Protein AF-A0A849HBE5-F1 (afdb_monomer_lite)

Structure (mmCIF, N/CA/C/O backbone):
data_AF-A0A849HBE5-F1
#
_entry.id   AF-A0A849HBE5-F1
#
loop_
_atom_site.group_PDB
_atom_site.id
_atom_site.type_symbol
_atom_site.label_atom_id
_atom_site.label_alt_id
_atom_site.label_comp_id
_atom_site.label_asym_id
_atom_site.label_entity_id
_atom_site.label_seq_id
_atom_site.pdbx_PDB_ins_code
_atom_site.Cartn_x
_atom_site.Cartn_y
_atom_site.Cartn_z
_atom_site.occupancy
_atom_site.B_iso_or_equiv
_atom_site.auth_seq_id
_atom_site.auth_comp_id
_atom_site.auth_asym_id
_atom_site.auth_atom_id
_atom_site.pdbx_PDB_model_num
ATOM 1 N N . MET A 1 1 ? 70.171 -15.406 -68.815 1.00 47.59 1 MET A N 1
ATOM 2 C CA . MET A 1 1 ? 69.569 -15.929 -67.571 1.00 47.59 1 MET A CA 1
ATOM 3 C C . MET A 1 1 ? 69.394 -14.748 -66.634 1.00 47.59 1 MET A C 1
ATOM 5 O O . MET A 1 1 ? 70.381 -14.260 -66.104 1.00 47.59 1 MET A O 1
ATOM 9 N N . VAL A 1 2 ? 68.181 -14.203 -66.564 1.00 51.22 2 VAL A N 1
ATOM 10 C CA . VAL A 1 2 ? 67.827 -13.039 -65.736 1.00 51.22 2 VAL A CA 1
ATOM 11 C C . VAL A 1 2 ? 67.092 -13.595 -64.519 1.00 51.22 2 VAL A C 1
ATOM 13 O O . VAL A 1 2 ? 66.104 -14.300 -64.692 1.00 51.22 2 VAL A O 1
ATOM 16 N N . GLY A 1 3 ? 67.642 -13.380 -63.323 1.00 50.56 3 GLY A N 1
ATOM 17 C CA . GLY A 1 3 ? 67.099 -13.907 -62.070 1.00 50.56 3 GLY A CA 1
ATOM 18 C C . GLY A 1 3 ? 65.859 -13.138 -61.619 1.00 50.56 3 GLY A C 1
ATOM 19 O O . GLY A 1 3 ? 65.861 -11.907 -61.630 1.00 50.56 3 GLY A O 1
ATOM 20 N N . GLU A 1 4 ? 64.812 -13.866 -61.228 1.00 56.34 4 GLU A N 1
ATOM 21 C CA . GLU A 1 4 ? 63.609 -13.296 -60.622 1.00 56.34 4 GLU A CA 1
ATOM 22 C C . GLU A 1 4 ? 63.922 -12.695 -59.238 1.00 56.34 4 GLU A C 1
ATOM 24 O O . GLU A 1 4 ? 64.533 -13.365 -58.398 1.00 56.34 4 GLU A O 1
ATOM 29 N N . PRO A 1 5 ? 63.503 -11.449 -58.960 1.00 66.75 5 PRO A N 1
ATOM 30 C CA . PRO A 1 5 ? 63.600 -10.864 -57.631 1.00 66.75 5 PRO A CA 1
ATOM 31 C C . PRO A 1 5 ? 62.594 -11.534 -56.684 1.00 66.75 5 PRO A C 1
ATOM 33 O O . PRO A 1 5 ? 61.383 -11.463 -56.8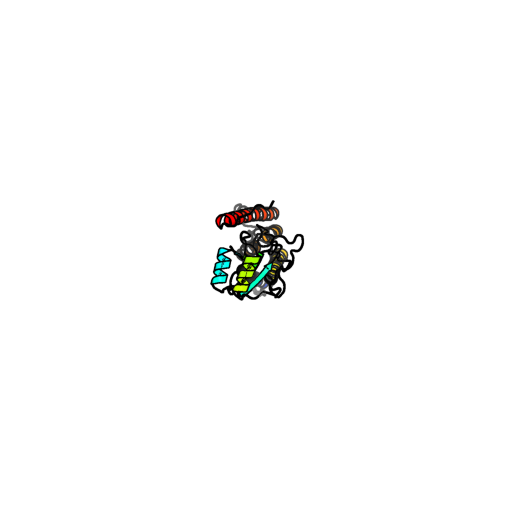81 1.00 66.75 5 PRO A O 1
ATOM 36 N N . GLY A 1 6 ? 63.115 -12.183 -55.640 1.00 65.56 6 GLY A N 1
ATOM 37 C CA . GLY A 1 6 ? 62.326 -12.870 -54.622 1.00 65.56 6 GLY A CA 1
ATOM 38 C C . GLY A 1 6 ? 61.356 -11.937 -53.895 1.00 65.56 6 GLY A C 1
ATOM 39 O O . GLY A 1 6 ? 61.749 -10.925 -53.314 1.00 65.56 6 GLY A O 1
ATOM 40 N N . THR A 1 7 ? 60.077 -12.306 -53.903 1.00 65.69 7 THR A N 1
ATOM 41 C CA . THR A 1 7 ? 59.018 -11.668 -53.115 1.00 65.69 7 THR A CA 1
ATOM 42 C C . THR A 1 7 ? 59.337 -11.753 -51.617 1.00 65.69 7 THR A C 1
ATOM 44 O O . THR A 1 7 ? 59.530 -12.860 -51.105 1.00 65.69 7 THR A O 1
ATOM 47 N N . PRO A 1 8 ? 59.369 -10.626 -50.883 1.00 68.50 8 PRO A N 1
ATOM 48 C CA . PRO A 1 8 ? 59.599 -10.641 -49.445 1.00 68.50 8 PRO A CA 1
ATOM 49 C C . PRO A 1 8 ? 58.436 -11.345 -48.737 1.00 68.50 8 PRO A C 1
ATOM 51 O O . PRO A 1 8 ? 57.287 -10.909 -48.813 1.00 68.50 8 PRO A O 1
ATOM 54 N N . GLN A 1 9 ? 58.735 -12.443 -48.038 1.00 63.78 9 GLN A N 1
ATOM 55 C CA . GLN A 1 9 ? 57.792 -13.072 -47.118 1.00 63.78 9 GLN A CA 1
ATOM 56 C C . GLN A 1 9 ? 57.507 -12.101 -45.969 1.00 63.78 9 GLN A C 1
ATOM 58 O O . GLN A 1 9 ? 58.359 -11.849 -45.119 1.00 63.78 9 GLN A O 1
ATOM 63 N N . LEU A 1 10 ? 56.299 -11.538 -45.952 1.00 66.62 10 LEU A N 1
ATOM 64 C CA . LEU A 1 10 ? 55.795 -10.772 -44.820 1.00 66.62 10 LEU A CA 1
ATOM 65 C C . LEU A 1 10 ? 55.509 -11.745 -43.676 1.00 66.62 10 LEU A C 1
ATOM 67 O O . LEU A 1 10 ? 54.460 -12.387 -43.620 1.00 66.62 10 LEU A O 1
ATOM 71 N N . THR A 1 11 ? 56.465 -11.864 -42.760 1.00 69.62 11 THR A N 1
ATOM 72 C CA . THR A 1 11 ? 56.287 -12.566 -41.492 1.00 69.62 11 THR A CA 1
ATOM 73 C C . THR A 1 11 ? 55.202 -11.838 -40.703 1.00 69.62 11 THR A C 1
ATOM 75 O O . THR A 1 11 ? 55.441 -10.797 -40.091 1.00 69.62 11 THR A O 1
ATOM 78 N N . HIS A 1 12 ? 53.975 -12.355 -40.750 1.00 65.56 12 HIS A N 1
ATOM 79 C CA . HIS A 1 12 ? 52.876 -11.893 -39.913 1.00 65.56 12 HIS A CA 1
ATOM 80 C C . HIS A 1 12 ? 53.186 -12.251 -38.456 1.00 65.56 12 HIS A C 1
ATOM 82 O O . HIS A 1 12 ? 52.758 -13.282 -37.942 1.00 65.56 12 HIS A O 1
ATOM 88 N N . THR A 1 13 ? 53.938 -11.390 -37.774 1.00 73.50 13 THR A N 1
ATOM 89 C CA . THR A 1 13 ? 54.051 -11.421 -36.319 1.00 73.50 13 THR A CA 1
ATOM 90 C C . THR A 1 13 ? 52.658 -11.144 -35.769 1.00 73.50 13 THR A C 1
ATOM 92 O O . THR A 1 13 ? 52.189 -10.005 -35.768 1.00 73.50 13 THR A O 1
ATOM 95 N N . ALA A 1 14 ? 51.958 -12.204 -35.367 1.00 68.56 14 ALA A N 1
ATOM 96 C CA . ALA A 1 14 ? 50.671 -12.117 -34.703 1.00 68.56 14 ALA A CA 1
ATOM 97 C C . ALA A 1 14 ? 50.867 -11.367 -33.380 1.00 68.56 14 ALA A C 1
ATOM 99 O O . ALA A 1 14 ? 51.214 -11.946 -32.353 1.00 68.56 14 ALA A O 1
ATOM 100 N N . VAL A 1 15 ? 50.691 -10.045 -33.417 1.00 72.88 15 VAL A N 1
ATOM 101 C CA . VAL A 1 15 ? 50.641 -9.211 -32.221 1.00 72.88 15 VAL A CA 1
ATOM 102 C C . VAL A 1 15 ? 49.422 -9.673 -31.436 1.00 72.88 15 VAL A C 1
ATOM 104 O O . VAL A 1 15 ? 48.287 -9.320 -31.762 1.00 72.88 15 VAL A O 1
ATOM 107 N N . SER A 1 16 ? 49.663 -10.504 -30.423 1.00 73.06 16 SER A N 1
ATOM 108 C CA . SER A 1 16 ? 48.670 -10.906 -29.434 1.00 73.06 16 SER A CA 1
ATOM 109 C C . SER A 1 16 ? 48.200 -9.645 -28.711 1.00 73.06 16 SER A C 1
ATOM 111 O O . SER A 1 16 ? 48.809 -9.178 -27.748 1.00 73.06 16 SER A O 1
ATOM 113 N N . ARG A 1 17 ? 47.154 -9.004 -29.245 1.00 73.81 17 ARG A N 1
ATOM 114 C CA . ARG A 1 17 ? 46.496 -7.881 -28.584 1.00 73.81 17 ARG A CA 1
ATOM 115 C C . ARG A 1 17 ? 45.862 -8.434 -27.322 1.00 73.81 17 ARG A C 1
ATOM 117 O O . ARG A 1 17 ? 44.881 -9.171 -27.395 1.00 73.81 17 ARG A O 1
ATOM 124 N N . ALA A 1 18 ? 46.416 -8.047 -26.176 1.00 74.62 18 ALA A N 1
ATOM 125 C CA . ALA A 1 18 ? 45.769 -8.246 -24.893 1.00 74.62 18 ALA A CA 1
ATOM 126 C C . ALA A 1 18 ? 44.292 -7.808 -24.999 1.00 74.62 18 ALA A C 1
ATOM 128 O O . ALA A 1 18 ? 44.016 -6.760 -25.601 1.00 74.62 18 ALA A O 1
ATOM 129 N N . PRO A 1 19 ? 43.341 -8.601 -24.470 1.00 66.81 19 PRO A N 1
ATOM 130 C CA . PRO A 1 19 ? 41.919 -8.307 -24.580 1.00 66.81 19 PRO A CA 1
ATOM 131 C C . PRO A 1 19 ? 41.658 -6.896 -24.060 1.00 66.81 19 PRO A C 1
ATOM 133 O O . PRO A 1 19 ? 42.021 -6.545 -22.934 1.00 66.81 19 PRO A O 1
ATOM 136 N N . ALA A 1 20 ? 41.081 -6.057 -24.919 1.00 71.25 20 ALA A N 1
ATOM 137 C CA . ALA A 1 20 ? 40.878 -4.655 -24.611 1.00 71.25 20 ALA A CA 1
ATOM 138 C C . ALA A 1 20 ? 40.008 -4.514 -23.342 1.00 71.25 20 ALA A C 1
ATOM 140 O O . ALA A 1 20 ? 39.039 -5.258 -23.171 1.00 71.25 20 ALA A O 1
ATOM 141 N N . PRO A 1 21 ? 40.247 -3.510 -22.477 1.00 74.31 21 PRO A N 1
ATOM 142 C CA . PRO A 1 21 ? 39.498 -3.286 -21.228 1.00 74.31 21 PRO A CA 1
ATOM 143 C C . PRO A 1 21 ? 37.973 -3.079 -21.396 1.00 74.31 21 PRO A C 1
ATOM 145 O O . PRO A 1 21 ? 37.244 -2.928 -20.412 1.00 74.31 21 PRO A O 1
ATOM 148 N N . ARG A 1 22 ? 37.463 -3.088 -22.633 1.00 74.88 22 ARG A N 1
ATOM 149 C CA . ARG A 1 22 ? 36.038 -3.013 -22.981 1.00 74.88 22 ARG A CA 1
ATOM 150 C C . ARG A 1 22 ? 35.246 -4.243 -22.518 1.00 74.88 22 ARG A C 1
ATOM 152 O O . ARG A 1 22 ? 34.088 -4.084 -22.126 1.00 74.88 22 ARG A O 1
ATOM 159 N N . ASP A 1 23 ? 35.869 -5.418 -22.439 1.00 75.25 23 ASP A N 1
ATOM 160 C CA . ASP A 1 23 ? 35.156 -6.668 -22.133 1.00 75.25 23 ASP A CA 1
ATOM 161 C C . ASP A 1 23 ? 34.679 -6.751 -20.677 1.00 75.25 23 ASP A C 1
ATOM 163 O O . ASP A 1 23 ? 33.577 -7.236 -20.397 1.00 75.25 23 ASP A O 1
ATOM 167 N N . ARG A 1 24 ? 35.445 -6.192 -19.728 1.00 77.94 24 ARG A N 1
ATOM 168 C CA . ARG A 1 24 ? 35.055 -6.183 -18.306 1.00 77.94 24 ARG A CA 1
ATOM 169 C C . ARG A 1 24 ? 33.803 -5.341 -18.059 1.00 77.94 24 ARG A C 1
ATOM 171 O O . ARG A 1 24 ? 32.889 -5.790 -17.370 1.00 77.94 24 ARG A O 1
ATOM 178 N N . ARG A 1 25 ? 33.714 -4.146 -18.657 1.00 80.12 25 ARG A N 1
ATOM 179 C CA . ARG A 1 25 ? 32.545 -3.256 -18.501 1.00 80.12 25 ARG A CA 1
ATOM 180 C C . ARG A 1 25 ? 31.285 -3.858 -19.124 1.00 80.12 25 ARG A C 1
ATOM 182 O O . ARG A 1 25 ? 30.202 -3.712 -18.559 1.00 80.12 25 ARG A O 1
ATOM 189 N N . ALA A 1 26 ? 31.418 -4.550 -20.256 1.00 80.25 26 ALA A N 1
ATOM 190 C CA . ALA A 1 26 ? 30.305 -5.243 -20.899 1.00 80.25 26 ALA A CA 1
ATOM 191 C C . ALA A 1 26 ? 29.780 -6.402 -20.035 1.00 80.25 26 ALA A C 1
ATOM 193 O O . ALA A 1 26 ? 28.568 -6.525 -19.847 1.00 80.25 26 ALA A O 1
ATOM 194 N N . ARG A 1 27 ? 30.680 -7.199 -19.440 1.00 78.50 27 ARG A N 1
ATOM 195 C CA . ARG A 1 27 ? 30.307 -8.313 -18.555 1.00 78.50 27 ARG A CA 1
ATOM 196 C C . ARG A 1 27 ? 29.597 -7.833 -17.285 1.00 78.50 27 ARG A C 1
ATOM 198 O O . ARG A 1 27 ? 28.519 -8.338 -16.983 1.00 78.50 27 ARG A O 1
ATOM 205 N N . VAL A 1 28 ? 30.139 -6.822 -16.595 1.00 80.44 28 VAL A N 1
ATOM 206 C CA . VAL A 1 28 ? 29.506 -6.240 -15.392 1.00 80.44 28 VAL A CA 1
ATOM 207 C C . VAL A 1 28 ? 28.108 -5.709 -15.713 1.00 80.44 28 VAL A C 1
ATOM 209 O O . VAL A 1 28 ? 27.171 -5.944 -14.959 1.00 80.44 28 VAL A O 1
ATOM 212 N N . ARG A 1 29 ? 27.920 -5.064 -16.871 1.00 82.12 29 ARG A N 1
ATOM 213 C CA . ARG A 1 29 ? 26.599 -4.577 -17.304 1.00 82.12 29 ARG A CA 1
ATOM 214 C C . ARG A 1 29 ? 25.614 -5.696 -17.638 1.00 82.12 29 ARG A C 1
ATOM 216 O O . ARG A 1 29 ? 24.424 -5.526 -17.383 1.00 82.12 29 ARG A O 1
ATOM 223 N N . ARG A 1 30 ? 26.086 -6.810 -18.209 1.00 84.06 30 ARG A N 1
ATOM 224 C CA . ARG A 1 30 ? 25.237 -7.952 -18.586 1.00 84.06 30 ARG A CA 1
ATOM 225 C C . ARG A 1 30 ? 24.659 -8.660 -17.357 1.00 84.06 30 ARG A C 1
ATOM 227 O O . ARG A 1 30 ? 23.506 -9.064 -17.407 1.00 84.06 30 ARG A O 1
ATOM 234 N N . VAL A 1 31 ? 25.426 -8.768 -16.271 1.00 88.88 31 VAL A N 1
ATOM 235 C CA . VAL A 1 31 ? 24.991 -9.450 -15.034 1.00 88.88 31 VAL A CA 1
ATOM 236 C C . VAL A 1 31 ? 24.372 -8.484 -14.019 1.00 88.88 31 VAL A C 1
ATOM 238 O O . VAL A 1 31 ? 23.389 -8.819 -13.365 1.00 88.88 31 VAL A O 1
ATOM 241 N N . GLY A 1 32 ? 24.894 -7.260 -13.915 1.00 91.94 32 GLY A N 1
ATOM 242 C CA . GLY A 1 32 ? 24.445 -6.293 -12.913 1.00 91.94 32 GLY A CA 1
ATOM 243 C C . GLY A 1 32 ? 23.008 -5.810 -13.116 1.00 91.94 32 GLY A C 1
ATOM 244 O O . GLY A 1 32 ? 22.315 -5.552 -12.140 1.00 91.94 32 GLY A O 1
ATOM 245 N N . ARG A 1 33 ? 22.529 -5.720 -14.367 1.00 92.12 33 ARG A N 1
ATOM 246 C CA . ARG A 1 33 ? 21.153 -5.273 -14.649 1.00 92.12 33 ARG A CA 1
ATOM 247 C C . ARG A 1 33 ? 20.093 -6.283 -14.191 1.00 92.12 33 ARG A C 1
ATOM 249 O O . ARG A 1 33 ? 19.217 -5.859 -13.442 1.00 92.12 33 ARG A O 1
ATOM 256 N N . PRO A 1 34 ? 20.154 -7.578 -14.571 1.00 94.88 34 PRO A N 1
ATOM 257 C CA . PRO A 1 34 ? 19.213 -8.566 -14.051 1.00 94.88 34 PRO A CA 1
ATOM 258 C C . PRO A 1 34 ? 19.242 -8.681 -12.530 1.00 94.88 34 PRO A C 1
ATOM 260 O O . PRO A 1 34 ? 18.183 -8.774 -11.921 1.00 94.88 34 PRO A O 1
ATOM 263 N N . LEU A 1 35 ? 20.431 -8.615 -11.918 1.00 95.06 35 LEU A N 1
ATOM 264 C CA . LEU A 1 35 ? 20.561 -8.653 -10.462 1.00 95.06 35 LEU A CA 1
ATOM 265 C C . LEU A 1 35 ? 19.857 -7.460 -9.807 1.00 95.06 35 LEU A C 1
ATOM 267 O O . LEU A 1 35 ? 19.033 -7.655 -8.922 1.00 95.06 35 LEU A O 1
ATOM 271 N N . LEU A 1 36 ? 20.125 -6.235 -10.273 1.00 94.94 36 LEU A N 1
ATOM 272 C CA . LEU A 1 36 ? 19.444 -5.042 -9.768 1.00 94.94 36 LEU A CA 1
ATOM 273 C C . LEU A 1 36 ? 17.926 -5.135 -9.968 1.00 94.94 36 LEU A C 1
ATOM 275 O O . LEU A 1 36 ? 17.172 -4.784 -9.071 1.00 94.94 36 LEU A O 1
ATOM 279 N N . ALA A 1 37 ? 17.469 -5.643 -11.114 1.00 96.00 37 ALA A N 1
ATOM 280 C CA . ALA A 1 37 ? 16.046 -5.834 -11.365 1.00 96.00 37 ALA A CA 1
ATOM 281 C C . ALA A 1 37 ? 15.408 -6.827 -10.388 1.00 96.00 37 ALA A C 1
ATOM 283 O O . ALA A 1 37 ? 14.338 -6.551 -9.855 1.00 96.00 37 ALA A O 1
ATOM 284 N N . ALA A 1 38 ? 16.069 -7.960 -10.142 1.00 96.75 38 ALA A N 1
ATOM 285 C CA . ALA A 1 38 ? 15.612 -8.963 -9.190 1.00 96.75 38 ALA A CA 1
ATOM 286 C C . ALA A 1 38 ? 15.555 -8.395 -7.766 1.00 96.75 38 ALA A C 1
ATOM 288 O O . ALA A 1 38 ? 14.581 -8.639 -7.065 1.00 96.75 38 ALA A O 1
ATOM 289 N N . LEU A 1 39 ? 16.543 -7.585 -7.369 1.00 96.12 39 LEU A N 1
ATOM 290 C CA . LEU A 1 39 ? 16.545 -6.895 -6.077 1.00 96.12 39 LEU A CA 1
ATOM 291 C C . LEU A 1 39 ? 15.397 -5.886 -5.958 1.00 96.12 39 LEU A C 1
ATOM 293 O O . LEU A 1 39 ? 14.723 -5.864 -4.936 1.00 96.12 39 LEU A O 1
ATOM 297 N N . LEU A 1 40 ? 15.140 -5.085 -6.997 1.00 95.81 40 LEU A N 1
ATOM 298 C CA . LEU A 1 40 ? 14.037 -4.119 -6.992 1.00 95.81 40 LEU A CA 1
ATOM 299 C C . LEU A 1 40 ? 12.669 -4.808 -6.942 1.00 95.81 40 LEU A C 1
ATOM 301 O O . LEU A 1 40 ? 11.814 -4.410 -6.159 1.00 95.81 40 LEU A O 1
ATOM 305 N N . ILE A 1 41 ? 12.464 -5.854 -7.746 1.00 97.19 41 ILE A N 1
ATOM 306 C CA . ILE A 1 41 ? 11.203 -6.609 -7.772 1.00 97.19 41 ILE A CA 1
ATOM 307 C C . ILE A 1 41 ? 11.015 -7.389 -6.467 1.00 97.19 41 ILE A C 1
ATOM 309 O O . ILE A 1 41 ? 9.933 -7.357 -5.892 1.00 97.19 41 ILE A O 1
ATOM 313 N N . GLY A 1 42 ? 12.058 -8.063 -5.978 1.00 96.50 42 GLY A N 1
ATOM 314 C CA . GLY A 1 42 ? 12.021 -8.799 -4.715 1.00 96.50 42 GLY A CA 1
ATOM 315 C C . GLY A 1 42 ? 11.786 -7.878 -3.519 1.00 96.50 42 GLY A C 1
ATOM 316 O O . GLY A 1 42 ? 10.947 -8.181 -2.678 1.00 96.50 42 GLY A O 1
ATOM 317 N N . GLY A 1 43 ? 12.455 -6.722 -3.482 1.00 95.19 43 GLY A N 1
ATOM 318 C CA . GLY A 1 43 ? 12.234 -5.690 -2.469 1.00 95.19 43 GLY A CA 1
ATOM 319 C C . GLY A 1 43 ? 10.817 -5.120 -2.518 1.00 95.19 43 GLY A C 1
ATOM 320 O O . GLY A 1 43 ? 10.190 -4.971 -1.476 1.00 95.19 43 GLY A O 1
ATOM 321 N N . TRP A 1 44 ? 10.279 -4.881 -3.718 1.00 96.06 44 TRP A N 1
ATOM 322 C CA . TRP A 1 44 ? 8.890 -4.456 -3.899 1.00 96.06 44 TRP A CA 1
ATOM 323 C C . TRP A 1 44 ? 7.887 -5.508 -3.413 1.00 96.06 44 TRP A C 1
ATOM 325 O O . TRP A 1 44 ? 6.963 -5.165 -2.684 1.00 96.06 44 TRP A O 1
ATOM 335 N N . LEU A 1 45 ? 8.077 -6.786 -3.759 1.00 96.12 45 LEU A N 1
ATOM 336 C CA . LEU A 1 45 ? 7.208 -7.880 -3.305 1.00 96.12 45 LEU A CA 1
ATOM 337 C C . LEU A 1 45 ? 7.263 -8.062 -1.787 1.00 96.12 45 LEU A C 1
ATOM 339 O O . LEU A 1 45 ? 6.222 -8.237 -1.157 1.00 96.12 45 LEU A O 1
ATOM 343 N N . ALA A 1 46 ? 8.461 -8.009 -1.201 1.00 92.69 46 ALA A N 1
ATOM 344 C CA . ALA A 1 46 ? 8.642 -8.098 0.243 1.00 92.69 46 ALA A CA 1
ATOM 345 C C . ALA A 1 46 ? 7.941 -6.934 0.951 1.00 92.69 46 ALA A C 1
ATOM 347 O O . ALA A 1 46 ? 7.172 -7.161 1.879 1.00 92.69 46 ALA A O 1
ATOM 348 N N . TRP A 1 47 ? 8.142 -5.707 0.461 1.00 93.31 47 TRP A N 1
ATOM 349 C CA . TRP A 1 47 ? 7.452 -4.522 0.957 1.00 93.31 47 TRP A CA 1
ATOM 350 C C . TRP A 1 47 ? 5.931 -4.664 0.857 1.00 93.31 47 TRP A C 1
ATOM 352 O O . TRP A 1 47 ? 5.250 -4.549 1.867 1.00 93.31 47 TRP A O 1
ATOM 362 N N . ALA A 1 48 ? 5.403 -4.997 -0.324 1.00 91.12 48 ALA A N 1
ATOM 363 C CA . ALA A 1 48 ? 3.969 -5.151 -0.547 1.00 91.12 48 ALA A CA 1
ATOM 364 C C . ALA A 1 48 ? 3.357 -6.236 0.351 1.00 91.12 48 ALA A C 1
ATOM 366 O O . ALA A 1 48 ? 2.262 -6.055 0.875 1.00 91.12 48 ALA A O 1
ATOM 367 N N . THR A 1 49 ? 4.077 -7.341 0.568 1.00 90.44 49 THR A N 1
ATOM 368 C CA . THR A 1 49 ? 3.651 -8.416 1.474 1.00 90.44 49 THR A CA 1
ATOM 369 C C . THR A 1 49 ? 3.608 -7.928 2.915 1.00 90.44 49 THR A C 1
ATOM 371 O O . THR A 1 49 ? 2.593 -8.109 3.579 1.00 90.44 49 THR A O 1
ATOM 374 N N . VAL A 1 50 ? 4.673 -7.275 3.393 1.00 88.62 50 VAL A N 1
ATOM 375 C CA . VAL A 1 50 ? 4.716 -6.706 4.747 1.00 88.62 50 VAL A CA 1
ATOM 376 C C . VAL A 1 50 ? 3.578 -5.712 4.925 1.00 88.62 50 VAL A C 1
ATOM 378 O O . VAL A 1 50 ? 2.793 -5.882 5.847 1.00 88.62 50 VAL A O 1
ATOM 381 N N . THR A 1 51 ? 3.421 -4.752 4.011 1.00 86.69 51 THR A N 1
ATOM 382 C CA . THR A 1 51 ? 2.325 -3.779 4.043 1.00 86.69 51 THR A CA 1
ATOM 383 C C . THR A 1 51 ? 0.968 -4.468 4.067 1.00 86.69 51 THR A C 1
ATOM 385 O O . THR A 1 51 ? 0.139 -4.123 4.895 1.00 86.69 51 THR A O 1
ATOM 388 N N . TYR A 1 52 ? 0.726 -5.470 3.221 1.00 87.88 52 TYR A N 1
ATOM 389 C CA . TYR A 1 52 ? -0.553 -6.182 3.200 1.00 87.88 52 TYR A CA 1
ATOM 390 C C . TYR A 1 52 ? -0.852 -6.913 4.517 1.00 87.88 52 TYR A C 1
ATOM 392 O O . TYR A 1 52 ? -1.995 -6.934 4.975 1.00 87.88 52 TYR A O 1
ATOM 400 N N . VAL A 1 53 ? 0.167 -7.521 5.120 1.00 88.12 53 VAL A N 1
ATOM 401 C CA . VAL A 1 53 ? 0.043 -8.288 6.364 1.00 88.12 53 VAL A CA 1
ATOM 402 C C . VAL A 1 53 ? -0.141 -7.364 7.571 1.00 88.12 53 VAL A C 1
ATOM 404 O O . VAL A 1 53 ? -0.938 -7.682 8.455 1.00 88.12 53 VAL A O 1
ATOM 407 N N . THR A 1 54 ? 0.548 -6.219 7.602 1.00 85.44 54 THR A N 1
ATOM 408 C CA . THR A 1 54 ? 0.543 -5.284 8.740 1.00 85.44 54 THR A CA 1
ATOM 409 C C . THR A 1 54 ? -0.506 -4.181 8.644 1.00 85.44 54 THR A C 1
ATOM 411 O O . THR A 1 54 ? -0.747 -3.498 9.638 1.00 85.44 54 THR A O 1
ATOM 414 N N . GLN A 1 55 ? -1.139 -3.992 7.484 1.00 84.44 55 GLN A N 1
ATOM 415 C CA . GLN A 1 55 ? -2.181 -2.985 7.306 1.00 84.44 55 GLN A CA 1
ATOM 416 C C . GLN A 1 55 ? -3.353 -3.247 8.254 1.00 84.44 55 GLN A C 1
ATOM 418 O O . GLN A 1 55 ? -3.889 -4.358 8.314 1.00 84.44 55 GLN A O 1
ATOM 423 N N . ALA A 1 56 ? -3.774 -2.194 8.951 1.00 86.50 56 ALA A N 1
ATOM 424 C CA . ALA A 1 56 ? -4.965 -2.239 9.775 1.00 86.50 56 ALA A CA 1
ATOM 425 C C . ALA A 1 56 ? -6.220 -2.452 8.908 1.00 86.50 56 ALA A C 1
ATOM 427 O O . ALA A 1 56 ? -6.315 -1.923 7.797 1.00 86.50 56 ALA A O 1
ATOM 428 N N . ARG A 1 57 ? -7.165 -3.264 9.385 1.00 87.31 57 ARG A N 1
ATOM 429 C CA . ARG A 1 57 ? -8.389 -3.611 8.650 1.00 87.31 57 ARG A CA 1
ATOM 430 C C . ARG A 1 57 ? -9.603 -2.968 9.296 1.00 87.31 57 ARG A C 1
ATOM 432 O O . ARG A 1 57 ? -9.841 -3.159 10.481 1.00 87.31 57 ARG A O 1
ATOM 439 N N . GLU A 1 58 ? -10.396 -2.264 8.508 1.00 87.12 58 GLU A N 1
ATOM 440 C CA . GLU A 1 58 ? -11.734 -1.862 8.929 1.00 87.12 58 GLU A CA 1
ATOM 441 C C . GLU A 1 58 ? -12.651 -3.089 8.924 1.00 87.12 58 GLU A C 1
ATOM 443 O O . GLU A 1 58 ? -12.614 -3.912 8.003 1.00 87.12 58 GLU A O 1
ATOM 448 N N . VAL A 1 59 ? -13.436 -3.245 9.984 1.00 91.31 59 VAL A N 1
ATOM 449 C CA . VAL A 1 59 ? -14.337 -4.379 10.186 1.00 91.31 59 VAL A CA 1
ATOM 450 C C . VAL A 1 59 ? -15.688 -3.902 10.703 1.00 91.31 59 VAL A C 1
ATOM 452 O O . VAL A 1 59 ? -15.792 -2.899 11.403 1.00 91.31 59 VAL A O 1
ATOM 455 N N . SER A 1 60 ? -16.739 -4.648 10.370 1.00 91.00 60 SER A N 1
ATOM 456 C CA . SER A 1 60 ? -18.091 -4.374 10.869 1.00 91.00 60 SER A CA 1
ATOM 457 C C . SER A 1 60 ? -18.248 -4.767 12.342 1.00 91.00 60 SER A C 1
ATOM 459 O O . SER A 1 60 ? -17.514 -5.625 12.840 1.00 91.00 60 SER A O 1
ATOM 461 N N . VAL A 1 61 ? -19.278 -4.237 13.016 1.00 93.19 61 VAL A N 1
ATOM 462 C CA . VAL A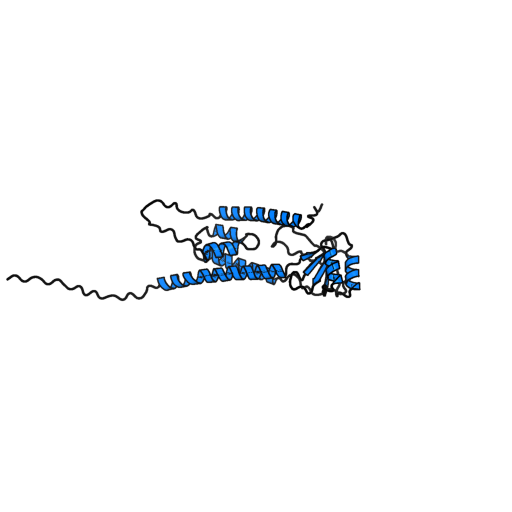 1 61 ? -19.676 -4.695 14.364 1.00 93.19 61 VAL A CA 1
ATOM 463 C C . VAL A 1 61 ? -19.909 -6.206 14.393 1.00 93.19 61 VAL A C 1
ATOM 465 O O . VAL A 1 61 ? -19.467 -6.867 15.323 1.00 93.19 61 VAL A O 1
ATOM 468 N N . LYS A 1 62 ? -20.517 -6.785 13.349 1.00 94.19 62 LYS A N 1
ATOM 469 C CA . LYS A 1 62 ? -20.734 -8.238 13.268 1.00 94.19 62 LYS A CA 1
ATOM 470 C C . LYS A 1 62 ? -19.420 -9.024 13.322 1.00 94.19 62 LYS A C 1
ATOM 472 O O . LYS A 1 62 ? -19.345 -10.039 14.013 1.00 94.19 62 LYS A O 1
ATOM 477 N N . GLN A 1 63 ? -18.400 -8.577 12.587 1.00 94.75 63 GLN A N 1
ATOM 478 C CA . GLN A 1 63 ? -17.087 -9.222 12.610 1.00 94.75 63 GLN A CA 1
ATOM 479 C C . GLN A 1 63 ? -16.402 -9.027 13.965 1.00 94.75 63 GLN A C 1
ATOM 481 O O . GLN A 1 63 ? -15.852 -9.986 14.488 1.00 94.75 63 GLN A O 1
ATOM 486 N N . PHE A 1 64 ? -16.493 -7.833 14.559 1.00 96.50 64 PHE A N 1
ATOM 487 C CA . PHE A 1 64 ? -15.997 -7.571 15.912 1.00 96.50 64 PHE A CA 1
ATOM 488 C C . PHE A 1 64 ? -16.618 -8.517 16.947 1.00 96.50 64 PHE A C 1
ATOM 490 O O . PHE A 1 64 ? -15.890 -9.144 17.708 1.00 96.50 64 PHE A O 1
ATOM 497 N N . THR A 1 65 ? -17.943 -8.685 16.934 1.00 96.75 65 THR A N 1
ATOM 498 C CA . THR A 1 65 ? -18.638 -9.641 17.807 1.00 96.75 65 THR A CA 1
ATOM 499 C C . THR A 1 65 ? -18.174 -11.071 17.543 1.00 96.75 65 THR A C 1
ATOM 501 O O . THR A 1 65 ? -17.912 -11.800 18.489 1.00 96.75 65 THR A O 1
ATOM 504 N N . THR A 1 66 ? -17.998 -11.453 16.273 1.00 96.75 66 THR A N 1
ATOM 505 C CA . THR A 1 66 ? -17.498 -12.790 15.902 1.00 96.75 66 THR A CA 1
ATOM 506 C C . THR A 1 66 ? -16.091 -13.039 16.454 1.00 96.75 66 THR A C 1
ATOM 508 O O . THR A 1 66 ? -15.838 -14.100 17.014 1.00 96.75 66 THR A O 1
ATOM 511 N N . ASP A 1 67 ? -15.182 -12.068 16.330 1.00 97.00 67 ASP A N 1
ATOM 512 C CA . ASP A 1 67 ? -13.815 -12.177 16.853 1.00 97.00 67 ASP A CA 1
ATOM 513 C C . ASP A 1 67 ? -13.800 -12.222 18.390 1.00 97.00 67 ASP A C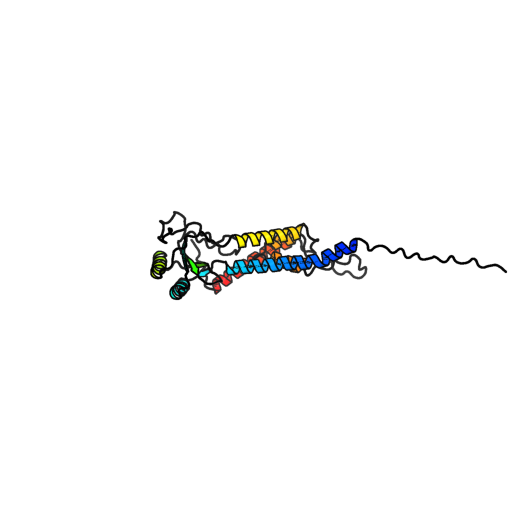 1
ATOM 515 O O . ASP A 1 67 ? -13.014 -12.959 18.985 1.00 97.00 67 ASP A O 1
ATOM 519 N N . LEU A 1 68 ? -14.673 -11.439 19.036 1.00 97.69 68 LEU A N 1
ATOM 520 C CA . LEU A 1 68 ? -14.818 -11.402 20.490 1.00 97.69 68 LEU A CA 1
ATOM 521 C C . LEU A 1 68 ? -15.340 -12.741 21.029 1.00 97.69 68 LEU A C 1
ATOM 523 O O . LEU A 1 68 ? -14.771 -13.285 21.969 1.00 97.69 68 LEU A O 1
ATOM 527 N N . GLU A 1 69 ? -16.383 -13.297 20.408 1.00 97.50 69 GLU A N 1
ATOM 528 C CA . GLU A 1 69 ? -16.954 -14.604 20.758 1.00 97.50 69 GLU A CA 1
ATOM 529 C C . GLU A 1 69 ? -15.978 -15.759 20.499 1.00 97.50 69 GLU A C 1
ATOM 531 O O . GLU A 1 69 ? -15.972 -16.740 21.243 1.00 97.50 69 GLU A O 1
ATOM 536 N N . ALA A 1 70 ? -15.135 -15.644 19.468 1.00 97.62 70 ALA A N 1
ATOM 537 C CA . ALA A 1 70 ? -14.077 -16.610 19.179 1.00 97.62 70 ALA A CA 1
ATOM 538 C C . ALA A 1 70 ? -12.902 -16.542 20.173 1.00 97.62 70 ALA A C 1
ATOM 540 O O . ALA A 1 70 ? -12.098 -17.472 20.222 1.00 97.62 70 ALA A O 1
ATOM 541 N N . GLY A 1 71 ? -12.800 -15.469 20.968 1.00 97.19 71 GLY A N 1
ATOM 542 C CA . GLY A 1 71 ? -11.649 -15.219 21.837 1.00 97.19 71 GLY A CA 1
ATOM 543 C C . GLY A 1 71 ? -10.384 -14.822 21.069 1.00 97.19 71 GLY A C 1
ATOM 544 O O . GLY A 1 71 ? -9.285 -14.959 21.596 1.00 97.19 71 GLY A O 1
ATOM 545 N N . ASP A 1 72 ? -10.525 -14.330 19.834 1.00 97.31 72 ASP A N 1
ATOM 546 C CA . ASP A 1 72 ? -9.397 -13.959 18.969 1.00 97.31 72 ASP A CA 1
ATOM 547 C C . ASP A 1 72 ? -8.791 -12.598 19.344 1.00 97.31 72 ASP A C 1
ATOM 549 O O . ASP A 1 72 ? -7.693 -12.264 18.891 1.00 97.31 72 ASP A O 1
ATOM 553 N N . ILE A 1 73 ? -9.514 -11.784 20.123 1.00 97.56 73 ILE A N 1
ATOM 554 C CA . ILE A 1 73 ? -9.101 -10.433 20.511 1.00 97.56 73 ILE A CA 1
ATOM 555 C C . ILE A 1 73 ? -8.162 -10.500 21.716 1.00 97.56 73 ILE A C 1
ATOM 557 O O . ILE A 1 73 ? -8.572 -10.843 22.820 1.00 97.56 73 ILE A O 1
ATOM 561 N N . VAL A 1 74 ? -6.910 -10.088 21.516 1.00 96.88 74 VAL A N 1
ATOM 562 C CA . VAL A 1 74 ? -5.867 -10.144 22.554 1.00 96.88 74 VAL A CA 1
ATOM 563 C C . VAL A 1 74 ? -5.619 -8.824 23.263 1.00 96.88 74 VAL A C 1
ATOM 565 O O . VAL A 1 74 ? -5.071 -8.814 24.361 1.00 96.88 74 VAL A O 1
ATOM 568 N N . ALA A 1 75 ? -5.986 -7.703 22.643 1.00 95.44 75 ALA A N 1
ATOM 569 C CA . ALA A 1 75 ? -5.909 -6.392 23.272 1.00 95.44 75 ALA A CA 1
ATOM 570 C C . ALA A 1 75 ? -6.815 -5.389 22.554 1.00 95.44 75 ALA A C 1
ATOM 572 O O . ALA A 1 75 ? -7.138 -5.571 21.377 1.00 95.44 75 ALA A O 1
ATOM 573 N N . PHE A 1 76 ? -7.171 -4.290 23.217 1.00 95.19 76 PHE A N 1
ATOM 574 C CA . PHE A 1 76 ? -7.976 -3.229 22.605 1.00 95.19 76 PHE A CA 1
ATOM 575 C C . PHE A 1 76 ? -7.565 -1.821 23.039 1.00 95.19 76 PHE A C 1
ATOM 577 O O . PHE A 1 76 ? -6.906 -1.631 24.055 1.00 95.19 76 PHE A O 1
ATOM 584 N N . ARG A 1 77 ? -7.971 -0.809 22.274 1.00 92.00 77 ARG A N 1
ATOM 585 C CA . ARG A 1 7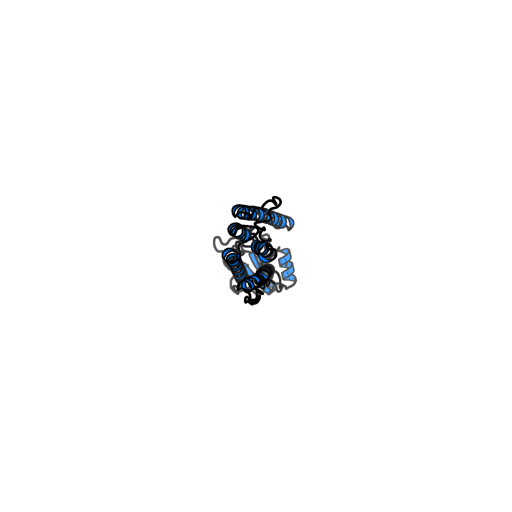7 ? -7.813 0.610 22.599 1.00 92.00 77 ARG A CA 1
ATOM 586 C C . ARG A 1 77 ? -8.950 1.407 21.968 1.00 92.00 77 ARG A C 1
ATOM 588 O O . ARG A 1 77 ? -9.290 1.166 20.811 1.00 92.00 77 ARG A O 1
ATOM 595 N N . ALA A 1 78 ? -9.495 2.390 22.684 1.00 91.00 78 ALA A N 1
ATOM 596 C CA . ALA A 1 78 ? -10.337 3.384 22.026 1.00 91.00 78 ALA A CA 1
ATOM 597 C C . ALA A 1 78 ? -9.456 4.460 21.388 1.00 91.00 78 ALA A C 1
ATOM 599 O O . ALA A 1 78 ? -8.525 4.980 22.011 1.00 91.00 78 ALA A O 1
ATOM 600 N N . VAL A 1 79 ? -9.757 4.793 20.144 1.00 87.00 79 VAL A N 1
ATOM 601 C CA . VAL A 1 79 ? -9.014 5.760 19.338 1.00 87.00 79 VAL A CA 1
ATOM 602 C C . VAL A 1 79 ? -9.981 6.807 18.813 1.00 87.00 79 VAL A C 1
ATOM 604 O O . VAL A 1 79 ? -11.119 6.486 18.469 1.00 87.00 79 VAL A O 1
ATOM 607 N N . SER A 1 80 ? -9.547 8.060 18.769 1.00 82.25 80 SER A N 1
ATOM 608 C CA . SER A 1 80 ? -10.273 9.141 18.105 1.00 82.25 80 SER A CA 1
ATOM 609 C C . SER A 1 80 ? -9.542 9.566 16.823 1.00 82.25 80 SER A C 1
ATOM 611 O O . SER A 1 80 ? -8.482 9.037 16.493 1.00 82.25 80 SER A O 1
ATOM 613 N N . ASN A 1 81 ? -10.146 10.481 16.070 1.00 66.69 81 ASN A N 1
ATOM 614 C CA . ASN A 1 81 ? -9.639 11.070 14.830 1.00 66.69 81 ASN A CA 1
ATOM 615 C C . ASN A 1 81 ? -9.415 10.071 13.683 1.00 66.69 81 ASN A C 1
ATOM 617 O O . ASN A 1 81 ? -8.516 10.237 12.865 1.00 66.69 81 ASN A O 1
ATOM 621 N N . VAL A 1 82 ? -10.297 9.072 13.549 1.00 60.81 82 VAL A N 1
ATOM 622 C CA . VAL A 1 82 ? -10.317 8.184 12.374 1.00 60.81 82 VAL A CA 1
ATOM 623 C C . VAL A 1 82 ? -10.764 8.975 11.132 1.00 60.81 82 VAL A C 1
ATOM 625 O O . VAL A 1 82 ? -11.938 9.025 10.732 1.00 60.81 82 VAL A O 1
ATOM 628 N N . ARG A 1 83 ? -9.810 9.675 10.516 1.00 58.59 83 ARG A N 1
ATOM 629 C CA . ARG A 1 83 ? -9.975 10.315 9.213 1.00 58.59 83 ARG A CA 1
ATOM 630 C C . ARG A 1 83 ? -9.759 9.267 8.132 1.00 58.59 83 ARG A C 1
ATOM 632 O O . ARG A 1 83 ? -8.637 8.919 7.790 1.00 58.59 83 ARG A O 1
ATOM 639 N N . GLY A 1 84 ? -10.870 8.790 7.576 1.00 49.94 84 GLY A N 1
ATOM 640 C CA . GLY A 1 84 ? -10.872 7.998 6.353 1.00 49.94 84 GLY A CA 1
ATOM 641 C C . GLY A 1 84 ? -10.458 8.869 5.171 1.00 49.94 84 GLY A C 1
ATOM 642 O O . GLY A 1 84 ? -11.298 9.499 4.526 1.00 49.94 84 GLY A O 1
ATOM 643 N N . GLY A 1 85 ? -9.160 8.922 4.886 1.00 47.12 85 GLY A N 1
ATOM 644 C CA . GLY A 1 85 ? -8.644 9.364 3.597 1.00 47.12 85 GLY A CA 1
ATOM 645 C C . GLY A 1 85 ? -8.991 8.325 2.534 1.00 47.12 85 GLY A C 1
ATOM 646 O O . GLY A 1 85 ? -8.153 7.518 2.139 1.00 47.12 85 GLY A O 1
ATOM 647 N N . TYR A 1 86 ? -10.243 8.295 2.074 1.00 41.50 86 TYR A N 1
ATOM 648 C CA . TYR A 1 86 ? -10.628 7.412 0.978 1.00 41.50 86 TYR A CA 1
ATOM 649 C C . TYR A 1 86 ? -9.836 7.789 -0.280 1.00 41.50 86 TYR A C 1
ATOM 651 O O . TYR A 1 86 ? -10.037 8.853 -0.865 1.00 41.50 86 TYR A O 1
ATOM 659 N N . GLY A 1 87 ? -8.953 6.891 -0.728 1.00 39.94 87 GLY A N 1
ATOM 660 C CA . GLY A 1 87 ? -8.472 6.894 -2.112 1.00 39.94 87 GLY A CA 1
ATOM 661 C C . GLY A 1 87 ? -6.966 6.852 -2.344 1.00 39.94 87 GLY A C 1
ATOM 662 O O . GLY A 1 87 ? -6.564 6.822 -3.509 1.00 39.94 87 GLY A O 1
ATOM 663 N N . ARG A 1 88 ? -6.107 6.809 -1.318 1.00 44.28 88 ARG A N 1
ATOM 664 C CA . ARG A 1 88 ? -4.654 6.689 -1.533 1.00 44.28 88 ARG A CA 1
ATOM 665 C C . ARG A 1 88 ? -4.009 5.782 -0.493 1.00 44.28 88 ARG A C 1
ATOM 667 O O . ARG A 1 88 ? -3.765 6.183 0.625 1.00 44.28 88 ARG A O 1
ATOM 674 N N . TRP A 1 89 ? -3.619 4.581 -0.909 1.00 41.53 89 TRP A N 1
ATOM 675 C CA . TRP A 1 89 ? -2.872 3.590 -0.110 1.00 41.53 89 TRP A CA 1
ATOM 676 C C . TRP A 1 89 ? -1.506 4.063 0.445 1.00 41.53 89 TRP A C 1
ATOM 678 O O . TRP A 1 89 ? -0.763 3.256 0.996 1.00 41.53 89 TRP A O 1
ATOM 688 N N . ALA A 1 90 ? -1.133 5.326 0.234 1.00 40.59 90 ALA A N 1
ATOM 689 C CA . ALA A 1 90 ? 0.152 5.898 0.617 1.00 40.59 90 ALA A CA 1
ATOM 690 C C . ALA A 1 90 ? 0.047 7.302 1.241 1.00 40.59 90 ALA A C 1
ATOM 692 O O . ALA A 1 90 ? 1.085 7.852 1.593 1.00 40.59 90 ALA A O 1
ATOM 693 N N . GLU A 1 91 ? -1.152 7.884 1.364 1.00 44.19 91 GLU A N 1
ATOM 694 C CA . GLU A 1 91 ? -1.342 9.151 2.081 1.00 44.19 91 GLU A CA 1
ATOM 695 C C . GLU A 1 91 ? -2.287 8.911 3.258 1.00 44.19 91 GLU A C 1
ATOM 697 O O . GLU A 1 91 ? -3.409 8.444 3.080 1.00 44.19 91 GLU A O 1
ATOM 702 N N . ASP A 1 92 ? -1.716 9.200 4.425 1.00 46.91 92 ASP A N 1
ATOM 703 C CA . ASP A 1 92 ? -2.156 9.043 5.804 1.00 46.91 92 ASP A CA 1
ATOM 704 C C . ASP A 1 92 ? -2.387 7.594 6.279 1.00 46.91 92 ASP A C 1
ATOM 706 O O . ASP A 1 92 ? -3.396 6.968 5.934 1.00 46.91 92 ASP A O 1
ATOM 710 N N . PRO A 1 93 ? -1.482 7.018 7.115 1.00 52.41 93 PRO A N 1
ATOM 711 C CA . PRO A 1 93 ? -1.957 6.002 8.049 1.00 52.41 93 PRO A CA 1
ATOM 712 C C . PRO A 1 93 ? -3.171 6.606 8.752 1.00 52.41 93 PRO A C 1
ATOM 714 O O . PRO A 1 93 ? -3.166 7.802 9.028 1.00 52.41 93 PRO A O 1
ATOM 717 N N . ILE A 1 94 ? -4.223 5.818 8.985 1.00 55.66 94 ILE A N 1
ATOM 718 C CA . ILE A 1 94 ? -5.323 6.295 9.824 1.00 55.66 94 ILE A CA 1
ATOM 719 C C . ILE A 1 94 ? -4.672 6.845 11.095 1.00 55.66 94 ILE A C 1
ATOM 721 O O . ILE A 1 94 ? -3.997 6.103 11.812 1.00 55.66 94 ILE A O 1
ATOM 725 N N . ASP A 1 95 ? -4.775 8.158 11.269 1.00 57.19 95 ASP A N 1
ATOM 726 C CA . ASP A 1 95 ? -3.981 8.864 12.256 1.00 57.19 95 ASP A CA 1
ATOM 727 C C . ASP A 1 95 ? -4.697 8.730 13.594 1.00 57.19 95 ASP A C 1
ATOM 729 O O . ASP A 1 95 ? -5.606 9.492 13.927 1.00 57.19 95 ASP A O 1
ATOM 733 N N . TYR A 1 96 ? -4.372 7.663 14.326 1.00 67.12 96 TYR A N 1
ATOM 734 C CA . TYR A 1 96 ? -4.907 7.414 15.665 1.00 67.12 96 TYR A CA 1
ATOM 735 C C . TYR A 1 96 ? -4.152 8.277 16.674 1.00 67.12 96 TYR A C 1
ATOM 737 O O . TYR A 1 96 ? -3.436 7.775 17.541 1.00 67.12 96 TYR A O 1
ATOM 745 N N . ASP A 1 97 ? -4.278 9.587 16.519 1.00 57.97 97 ASP A N 1
ATOM 746 C CA . ASP A 1 97 ? -3.364 10.544 17.137 1.00 57.97 97 ASP A CA 1
ATOM 747 C C . ASP A 1 97 ? -3.610 10.710 18.648 1.00 57.97 97 ASP A C 1
ATOM 749 O O . ASP A 1 97 ? -2.763 11.213 19.387 1.00 57.97 97 ASP A O 1
ATOM 753 N N . ILE A 1 98 ? -4.776 10.274 19.145 1.00 64.19 98 ILE A N 1
ATOM 754 C CA . ILE A 1 98 ? -5.179 10.514 20.531 1.00 64.19 98 ILE A CA 1
ATOM 755 C C . ILE A 1 98 ? -5.755 9.228 21.138 1.00 64.19 98 ILE A C 1
ATOM 757 O O . ILE A 1 98 ? -6.842 8.781 20.747 1.00 64.19 98 ILE A O 1
ATOM 761 N N . PRO A 1 99 ? -5.060 8.619 22.121 1.00 74.19 99 PRO A N 1
ATOM 762 C CA . PRO A 1 99 ? -5.657 7.599 22.968 1.00 74.19 99 PRO A CA 1
ATOM 763 C C . PRO A 1 99 ? -6.936 8.168 23.584 1.00 74.19 99 PRO A C 1
ATOM 765 O O . PRO A 1 99 ? -6.889 9.156 24.312 1.00 74.19 99 PRO A O 1
ATOM 768 N N . ALA A 1 100 ? -8.077 7.548 23.298 1.00 79.38 100 ALA A N 1
ATOM 769 C CA . ALA A 1 100 ? -9.352 7.909 23.911 1.00 79.38 100 ALA A CA 1
ATOM 770 C C . ALA A 1 100 ? -9.631 7.068 25.165 1.00 79.38 100 ALA A C 1
ATOM 772 O O . ALA A 1 100 ? -10.715 7.154 25.732 1.00 79.38 100 ALA A O 1
ATOM 773 N N . THR A 1 101 ? -8.660 6.262 25.607 1.00 81.81 101 THR A N 1
ATOM 774 C CA . THR A 1 101 ? -8.704 5.481 26.849 1.00 81.81 101 THR A CA 1
ATOM 775 C C . THR A 1 101 ? -7.434 5.650 27.673 1.00 81.81 101 THR A C 1
ATOM 777 O O . THR A 1 101 ? -6.345 5.789 27.114 1.00 81.81 101 THR A O 1
ATOM 780 N N . ASP A 1 102 ? -7.561 5.577 28.997 1.00 85.31 102 ASP A N 1
ATOM 781 C CA . ASP A 1 102 ? -6.429 5.502 29.922 1.00 85.31 102 ASP A CA 1
ATOM 782 C C . ASP A 1 102 ? -5.772 4.103 29.948 1.00 85.31 102 ASP A C 1
ATOM 784 O O . ASP A 1 102 ? -6.176 3.181 29.236 1.00 85.31 102 ASP A O 1
ATOM 788 N N . ALA A 1 103 ? -4.752 3.925 30.797 1.00 85.75 103 ALA A N 1
ATOM 789 C CA . ALA A 1 103 ? -4.041 2.650 30.941 1.00 85.75 103 ALA A CA 1
ATOM 790 C C . ALA A 1 103 ? -4.915 1.493 31.468 1.00 85.75 103 ALA A C 1
ATOM 792 O O . ALA A 1 103 ? -4.520 0.334 31.362 1.00 85.75 103 ALA A O 1
ATOM 793 N N . SER A 1 104 ? -6.086 1.797 32.036 1.00 85.06 104 SER A N 1
ATOM 794 C CA . SER A 1 104 ? -7.072 0.816 32.494 1.00 85.06 104 SER A CA 1
ATOM 795 C C . SER A 1 104 ? -8.172 0.537 31.465 1.00 85.06 104 SER A C 1
ATOM 797 O O . SER A 1 104 ? -9.052 -0.279 31.727 1.00 85.06 104 SER A O 1
ATOM 799 N N . GLY A 1 105 ? -8.120 1.175 30.291 1.00 83.62 105 GLY A N 1
ATOM 800 C CA . GLY A 1 105 ? -9.128 1.029 29.241 1.00 83.62 105 GLY A CA 1
ATOM 801 C C . GLY A 1 105 ? -10.372 1.893 29.448 1.00 83.62 105 GLY A C 1
ATOM 802 O O . GLY A 1 105 ? -11.345 1.736 28.715 1.00 83.62 105 GLY A O 1
ATOM 803 N N . ARG A 1 106 ? -10.369 2.823 30.412 1.00 86.00 106 ARG A N 1
ATOM 804 C CA . ARG A 1 106 ? -11.511 3.717 30.653 1.00 86.00 106 ARG A CA 1
ATOM 805 C C . ARG A 1 106 ? -11.463 4.888 29.694 1.00 86.00 106 ARG A C 1
ATOM 807 O O . ARG A 1 106 ? -10.396 5.462 29.491 1.00 86.00 106 ARG A O 1
ATOM 814 N N . LEU A 1 107 ? -12.617 5.251 29.138 1.00 85.69 107 LEU A N 1
ATOM 815 C CA . LEU A 1 107 ? -12.727 6.381 28.222 1.00 85.69 107 LEU A CA 1
ATOM 816 C C . LEU A 1 107 ? -12.253 7.677 28.889 1.00 85.69 107 LEU A C 1
ATOM 818 O O . LEU A 1 107 ? -12.677 8.019 29.995 1.00 85.69 107 LEU A O 1
ATOM 822 N N . LEU A 1 108 ? -11.383 8.395 28.191 1.00 86.75 108 LEU A N 1
ATOM 823 C CA . LEU A 1 108 ? -11.000 9.754 28.537 1.00 86.75 108 LEU A CA 1
ATOM 824 C C . LEU A 1 108 ? -12.090 10.726 28.061 1.00 86.75 108 LEU A C 1
ATOM 826 O O . LEU A 1 108 ? -12.803 10.423 27.100 1.00 86.75 108 LEU A O 1
ATOM 830 N N . PRO A 1 109 ? -12.238 11.898 28.707 1.00 85.25 109 PRO A N 1
ATOM 831 C CA . PRO A 1 109 ? -13.116 12.945 28.205 1.00 85.25 109 PRO A CA 1
ATOM 832 C C . PRO A 1 109 ? -12.789 13.260 26.737 1.00 85.25 109 PRO A C 1
ATOM 834 O O . PRO A 1 109 ? -11.604 13.311 26.388 1.00 85.25 109 PRO A O 1
ATOM 837 N N . PRO A 1 110 ? -13.801 13.470 25.878 1.00 79.25 110 PRO A N 1
ATOM 838 C CA . PRO A 1 110 ? -13.558 13.799 24.484 1.00 79.25 110 PRO A CA 1
ATOM 839 C C . PRO A 1 110 ? -12.738 15.087 24.397 1.00 79.25 110 PRO A C 1
ATOM 841 O O . PRO A 1 110 ? -13.059 16.091 25.033 1.00 79.25 110 PRO A O 1
ATOM 844 N N . VAL A 1 111 ? -11.666 15.040 23.613 1.00 79.44 111 VAL A N 1
ATOM 845 C CA . VAL A 1 111 ? -10.886 16.227 23.260 1.00 79.44 111 VAL A CA 1
ATOM 846 C C . VAL A 1 111 ? -11.675 16.990 22.191 1.00 79.44 111 VAL A C 1
ATOM 848 O O . VAL A 1 111 ? -12.192 16.370 21.257 1.00 79.44 111 VAL A O 1
ATOM 851 N N . GLU A 1 112 ? -11.811 18.314 22.336 1.00 77.44 112 GLU A N 1
ATOM 852 C CA . GLU A 1 112 ? -12.424 19.158 21.297 1.00 77.44 112 GLU A CA 1
ATOM 853 C C . GLU A 1 112 ? -11.746 18.879 19.942 1.00 77.44 112 GLU A C 1
ATOM 855 O O . GLU A 1 112 ? -10.532 18.706 19.870 1.00 77.44 112 GLU A O 1
ATOM 860 N N . ASP A 1 113 ? -12.544 18.762 18.878 1.00 71.31 113 ASP A N 1
ATOM 861 C CA . ASP A 1 113 ? -12.112 18.462 17.501 1.00 71.31 113 ASP A CA 1
ATOM 862 C C . ASP A 1 113 ? -11.518 17.065 17.224 1.00 71.31 113 ASP A C 1
ATOM 864 O O . ASP A 1 113 ? -11.131 16.775 16.089 1.00 71.31 113 ASP A O 1
ATOM 868 N N . ALA A 1 114 ? -11.522 16.141 18.190 1.00 66.25 114 ALA A N 1
ATOM 869 C CA . ALA A 1 114 ? -10.941 14.805 18.015 1.00 66.25 114 ALA A CA 1
ATOM 870 C C . ALA A 1 114 ? -11.745 13.852 17.106 1.00 66.25 114 ALA A C 1
ATOM 872 O O . ALA A 1 114 ? -11.377 12.694 16.954 1.00 66.25 114 ALA A O 1
ATOM 873 N N . GLY A 1 115 ? -12.835 14.293 16.480 1.00 74.88 115 GLY A N 1
ATOM 874 C CA . GLY A 1 115 ? -13.663 13.439 15.623 1.00 74.88 115 GLY A CA 1
ATOM 875 C C . GLY A 1 115 ? -14.355 12.292 16.373 1.00 74.88 115 GLY A C 1
ATOM 876 O O . GLY A 1 115 ? -14.496 12.306 17.594 1.00 74.88 115 GLY A O 1
ATOM 877 N N . SER A 1 116 ? -14.840 11.299 15.626 1.00 81.56 116 SER A N 1
ATOM 878 C CA . SER A 1 116 ? -15.551 10.150 16.190 1.00 81.56 116 SER A CA 1
ATOM 879 C C . SER A 1 116 ? -14.595 9.165 16.870 1.00 81.56 116 SER A C 1
ATOM 881 O O . SER A 1 116 ? -13.574 8.783 16.295 1.00 81.56 116 SER A O 1
ATOM 883 N N . ILE A 1 117 ? -14.947 8.732 18.084 1.00 86.19 117 ILE A N 1
ATOM 884 C CA . ILE A 1 117 ? -14.229 7.682 18.815 1.00 86.19 117 ILE A CA 1
ATOM 885 C C . ILE A 1 117 ? -14.684 6.313 18.295 1.00 86.19 117 ILE A C 1
ATOM 887 O O . ILE A 1 117 ? -15.881 6.067 18.135 1.00 86.19 117 ILE A O 1
ATOM 891 N N . THR A 1 118 ? -13.741 5.405 18.070 1.00 90.62 118 THR A N 1
ATOM 892 C CA . THR A 1 118 ? -14.013 3.999 17.761 1.00 90.62 118 THR A CA 1
ATOM 893 C C . THR A 1 118 ? -13.078 3.061 18.532 1.00 90.62 118 THR A C 1
ATOM 895 O O . THR A 1 118 ? -12.180 3.500 19.250 1.00 90.62 118 THR A O 1
ATOM 898 N N . VAL A 1 119 ? -13.309 1.755 18.411 1.00 92.25 119 VAL A N 1
ATOM 899 C CA . VAL A 1 119 ? -12.473 0.703 18.987 1.00 92.25 119 VAL A CA 1
ATOM 900 C C . VAL A 1 119 ? -11.503 0.184 17.930 1.00 92.25 119 VAL A C 1
ATOM 902 O O . VAL A 1 119 ? -11.905 -0.310 16.876 1.00 92.25 119 VAL A O 1
ATOM 905 N N . MET A 1 120 ? -10.219 0.249 18.261 1.00 92.69 120 MET A N 1
ATOM 906 C CA . MET A 1 120 ? -9.138 -0.463 17.596 1.00 92.69 120 MET A CA 1
ATOM 907 C C . MET A 1 120 ? -8.765 -1.671 18.454 1.00 92.69 120 MET A C 1
ATOM 909 O O . MET A 1 120 ? -8.643 -1.559 19.675 1.00 92.69 120 MET A O 1
ATOM 913 N N . TYR A 1 121 ? -8.575 -2.832 17.843 1.00 94.12 121 TYR A N 1
ATOM 914 C CA . TYR A 1 121 ? -8.230 -4.044 18.574 1.00 94.12 121 TYR A CA 1
ATOM 915 C C . TYR A 1 121 ? -7.198 -4.893 17.840 1.00 94.12 121 TYR A C 1
ATOM 917 O O . TYR A 1 121 ? -7.027 -4.807 16.621 1.00 94.12 121 TYR A O 1
ATOM 925 N N . TRP A 1 122 ? -6.475 -5.692 18.617 1.00 95.00 122 TRP A N 1
ATOM 926 C CA . TRP A 1 122 ? -5.454 -6.613 18.148 1.00 95.00 122 TRP A CA 1
ATOM 927 C C . TRP A 1 122 ? -5.989 -8.028 18.244 1.00 95.00 122 TRP A C 1
ATOM 929 O O . TRP A 1 122 ? -6.630 -8.394 19.226 1.00 95.00 122 TRP A O 1
ATOM 939 N N . THR A 1 123 ? -5.678 -8.821 17.231 1.00 95.81 123 THR A N 1
ATOM 940 C CA . THR A 1 123 ? -5.985 -10.248 17.185 1.00 95.81 123 THR A CA 1
ATOM 941 C C . THR A 1 123 ? -4.704 -11.074 17.181 1.00 95.81 123 THR A C 1
ATOM 943 O O . THR A 1 123 ? -3.620 -10.541 16.924 1.00 95.81 123 THR A O 1
ATOM 946 N N . ASP A 1 124 ? -4.819 -12.378 17.416 1.00 93.81 124 ASP A N 1
ATOM 947 C CA . ASP A 1 124 ? -3.714 -13.328 17.211 1.00 93.81 124 ASP A CA 1
ATOM 948 C C . ASP A 1 124 ? -3.527 -13.741 15.741 1.00 93.81 124 ASP A C 1
ATOM 950 O O . ASP A 1 124 ? -2.641 -14.532 15.404 1.00 93.81 124 ASP A O 1
ATOM 954 N N . ASN A 1 125 ? -4.318 -13.178 14.821 1.00 92.44 125 ASN A N 1
ATOM 955 C CA . ASN A 1 125 ? -4.180 -13.470 13.402 1.00 92.44 125 ASN A CA 1
ATOM 956 C C . ASN A 1 125 ? -2.872 -12.869 12.847 1.00 92.44 125 ASN A C 1
ATOM 958 O O . ASN A 1 125 ? -2.633 -11.665 13.001 1.00 92.44 125 ASN A O 1
ATOM 962 N N . PRO A 1 126 ? -2.036 -13.659 12.143 1.00 88.38 126 PRO A N 1
ATOM 963 C CA . PRO A 1 126 ? -0.814 -13.142 11.535 1.00 88.38 126 PRO A CA 1
ATOM 964 C C . PRO A 1 126 ? -1.081 -12.101 10.442 1.00 88.38 126 PRO A C 1
ATOM 966 O O . PRO A 1 126 ? -0.189 -11.315 10.147 1.00 88.38 126 PRO A O 1
ATOM 969 N N . ILE A 1 127 ? -2.273 -12.086 9.836 1.00 88.50 127 ILE A N 1
ATOM 970 C CA . ILE A 1 127 ? -2.669 -11.173 8.760 1.00 88.50 127 ILE A CA 1
ATOM 971 C C . ILE A 1 127 ? -3.747 -10.223 9.275 1.00 88.50 127 ILE A C 1
ATOM 973 O O . ILE A 1 127 ? -4.789 -10.659 9.760 1.00 88.50 127 ILE A O 1
ATOM 977 N N . GLY A 1 128 ? -3.533 -8.915 9.111 1.00 84.50 128 GLY A N 1
ATOM 978 C CA . GLY A 1 128 ? -4.504 -7.921 9.570 1.00 84.50 128 GLY A CA 1
ATOM 979 C C . GLY A 1 128 ? -4.684 -7.985 11.084 1.00 84.50 128 GLY A C 1
ATOM 980 O O . GLY A 1 128 ? -5.811 -7.964 11.579 1.00 84.50 128 GLY A O 1
ATOM 981 N N . ARG A 1 129 ? -3.556 -8.114 11.799 1.00 92.06 129 ARG A N 1
ATOM 982 C CA . ARG A 1 129 ? -3.503 -8.225 13.262 1.00 92.06 129 ARG A CA 1
ATOM 983 C C . ARG A 1 129 ? -4.292 -7.107 13.935 1.00 92.06 129 ARG A C 1
ATOM 985 O O . ARG A 1 129 ? -4.955 -7.344 14.935 1.00 92.06 129 ARG A O 1
ATOM 992 N N . ILE A 1 130 ? -4.207 -5.908 13.367 1.00 90.94 130 ILE A N 1
ATOM 993 C CA . ILE A 1 130 ? -4.894 -4.707 13.824 1.00 90.94 130 ILE A CA 1
ATOM 994 C C . ILE A 1 130 ? -6.210 -4.559 13.064 1.00 90.94 130 ILE A C 1
ATOM 996 O O . ILE A 1 130 ? -6.220 -4.553 11.828 1.00 90.94 130 ILE A O 1
ATOM 1000 N N . ARG A 1 131 ? -7.304 -4.373 13.799 1.00 92.00 131 ARG A N 1
ATOM 1001 C CA . ARG A 1 131 ? -8.645 -4.145 13.258 1.00 92.00 131 ARG A CA 1
ATOM 1002 C C . ARG A 1 131 ? -9.279 -2.901 13.879 1.00 92.00 131 ARG A C 1
ATOM 1004 O O . ARG A 1 131 ? -9.006 -2.587 15.035 1.00 92.00 131 ARG A O 1
ATOM 1011 N N . ILE A 1 132 ? -10.110 -2.195 13.117 1.00 90.62 132 ILE A N 1
ATOM 1012 C CA . ILE A 1 132 ? -10.869 -1.018 13.564 1.00 90.62 132 ILE A CA 1
ATOM 1013 C C . ILE A 1 132 ? -12.331 -1.243 13.262 1.00 90.62 132 ILE A C 1
ATOM 1015 O O . ILE A 1 132 ? -12.682 -1.583 12.134 1.00 90.62 132 ILE A O 1
ATOM 1019 N N . VAL A 1 133 ? -13.184 -1.024 14.252 1.00 91.81 133 VAL A N 1
ATOM 1020 C CA . VAL A 1 133 ? -14.627 -1.136 14.058 1.00 91.81 133 VAL A CA 1
ATOM 1021 C C . VAL A 1 133 ? -15.124 0.085 13.275 1.00 91.81 133 VAL A C 1
ATOM 1023 O O . VAL A 1 133 ? -15.190 1.186 13.817 1.00 91.81 133 VAL A O 1
ATOM 1026 N N . ASP A 1 134 ? -15.470 -0.093 12.001 1.00 85.75 134 ASP A N 1
ATOM 1027 C CA . ASP A 1 134 ? -16.008 0.966 11.132 1.00 85.75 134 ASP A CA 1
ATOM 1028 C C . ASP A 1 134 ? -17.538 0.900 11.080 1.00 85.75 134 ASP A C 1
ATOM 1030 O O . ASP A 1 134 ? -18.164 0.637 10.056 1.00 85.75 134 ASP A O 1
ATOM 1034 N N . ASP A 1 135 ? -18.160 1.042 12.245 1.00 81.12 135 ASP A N 1
ATOM 1035 C CA . ASP A 1 135 ? -19.612 1.090 12.359 1.00 81.12 135 ASP A CA 1
ATOM 1036 C C . ASP A 1 135 ? -19.991 1.882 13.610 1.00 81.12 135 ASP A C 1
ATOM 1038 O O . ASP A 1 135 ? -19.728 1.469 14.737 1.00 81.12 135 ASP A O 1
ATOM 1042 N N . TYR A 1 136 ? -20.600 3.046 13.414 1.00 81.50 136 TYR A N 1
ATOM 1043 C CA . TYR A 1 136 ? -20.989 3.954 14.495 1.00 81.50 136 TYR A CA 1
ATOM 1044 C C . TYR A 1 136 ? -22.434 3.739 14.964 1.00 81.50 136 TYR A C 1
ATOM 1046 O O . TYR A 1 136 ? -22.931 4.523 15.769 1.00 81.50 136 TYR A O 1
ATOM 1054 N N . SER A 1 137 ? -23.120 2.699 14.472 1.00 84.44 137 SER A N 1
ATOM 1055 C CA . SER A 1 137 ? -24.482 2.370 14.909 1.00 84.44 137 SER A CA 1
ATOM 1056 C C . SER A 1 137 ? -24.538 1.885 16.359 1.00 84.44 137 SER A C 1
ATOM 1058 O O . SER A 1 137 ? -25.544 2.101 17.032 1.00 84.44 137 SER A O 1
ATOM 1060 N N . VAL A 1 138 ? -23.450 1.283 16.849 1.00 87.62 138 VAL A N 1
ATOM 1061 C CA . VAL A 1 138 ? -23.294 0.859 18.245 1.00 87.62 138 VAL A CA 1
ATOM 1062 C C . VAL A 1 138 ? -22.422 1.870 19.001 1.00 87.62 138 VAL A C 1
ATOM 1064 O O . VAL A 1 138 ? -21.327 2.193 18.521 1.00 87.62 138 VAL A O 1
ATOM 1067 N N . PRO A 1 139 ? -22.856 2.363 20.178 1.00 92.25 139 PRO A N 1
ATOM 1068 C CA . PRO A 1 139 ? -22.046 3.235 21.027 1.00 92.25 139 PRO A CA 1
ATOM 1069 C C . PRO A 1 139 ? -20.687 2.612 21.375 1.00 92.25 139 PRO A C 1
ATOM 1071 O O . PRO A 1 139 ? -20.560 1.402 21.582 1.00 92.25 139 PRO A O 1
ATOM 1074 N N . VAL A 1 140 ? -19.636 3.431 21.449 1.00 91.19 140 VAL A N 1
ATOM 1075 C CA . VAL A 1 140 ? -18.282 2.939 21.759 1.00 91.19 140 VAL A CA 1
ATOM 1076 C C . VAL A 1 140 ? -18.201 2.357 23.174 1.00 91.19 140 VAL A C 1
ATOM 1078 O O . VAL A 1 140 ? -17.502 1.369 23.393 1.00 91.19 140 VAL A O 1
ATOM 1081 N N . GLU A 1 141 ? -18.971 2.914 24.103 1.00 93.25 141 GLU A N 1
ATOM 1082 C CA . GLU A 1 141 ? -19.080 2.501 25.499 1.00 93.25 141 GLU A CA 1
ATOM 1083 C C . GLU A 1 141 ? -19.544 1.049 25.617 1.00 93.25 141 GLU A C 1
ATOM 1085 O O . GLU A 1 141 ? -18.985 0.286 26.401 1.00 93.25 141 GLU A O 1
ATOM 1090 N N . GLU A 1 142 ? -20.529 0.655 24.807 1.00 95.25 142 GLU A N 1
ATOM 1091 C CA . GLU A 1 142 ? -21.075 -0.704 24.795 1.00 95.25 142 GLU A CA 1
ATOM 1092 C C . GLU A 1 142 ? -20.024 -1.716 24.325 1.00 95.25 142 GLU A C 1
ATOM 1094 O O . GLU A 1 142 ? -19.849 -2.771 24.933 1.00 95.25 142 GLU A O 1
ATOM 1099 N N . ARG A 1 143 ? -19.244 -1.365 23.298 1.00 94.94 143 ARG A N 1
ATOM 1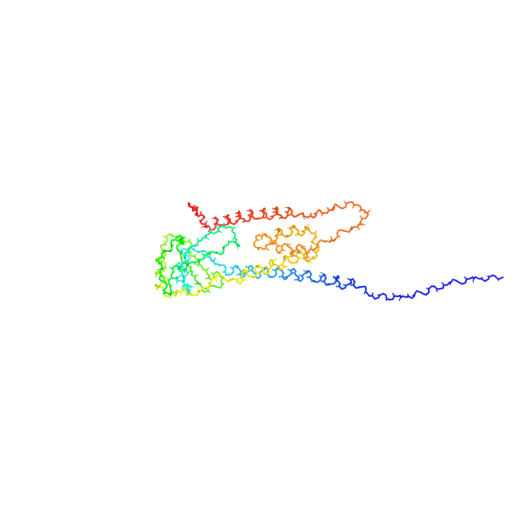100 C CA . ARG A 1 143 ? -18.154 -2.220 22.803 1.00 94.94 143 ARG A CA 1
ATOM 1101 C C . ARG A 1 143 ? -17.023 -2.370 23.812 1.00 94.94 143 ARG A C 1
ATOM 1103 O O . ARG A 1 143 ? -16.506 -3.469 23.985 1.00 94.94 143 ARG A O 1
ATOM 1110 N N . ILE A 1 144 ? -16.643 -1.285 24.484 1.00 95.25 144 ILE A N 1
ATOM 1111 C CA . ILE A 1 144 ? -15.623 -1.319 25.541 1.00 95.25 144 ILE A CA 1
ATOM 1112 C C . ILE A 1 144 ? -16.117 -2.149 26.729 1.00 95.25 144 ILE A C 1
ATOM 1114 O O . ILE A 1 144 ? -15.365 -2.964 27.260 1.00 95.25 144 ILE A O 1
ATOM 1118 N N . ALA A 1 145 ? -17.388 -2.008 27.113 1.00 95.88 145 ALA A N 1
ATOM 1119 C CA . ALA A 1 145 ? -17.993 -2.836 28.151 1.00 95.88 145 ALA A CA 1
ATOM 1120 C C . ALA A 1 145 ? -17.970 -4.328 27.778 1.00 95.88 145 ALA A C 1
ATOM 1122 O O . ALA A 1 145 ? -17.609 -5.149 28.619 1.00 95.88 145 ALA A O 1
ATOM 1123 N N . ALA A 1 146 ? -18.271 -4.675 26.522 1.00 97.06 146 ALA A N 1
ATOM 1124 C CA . ALA A 1 146 ? -18.192 -6.052 26.031 1.00 97.06 146 ALA A CA 1
ATOM 1125 C C . ALA A 1 146 ? -16.759 -6.618 26.091 1.00 97.06 146 ALA A C 1
ATOM 1127 O O . ALA A 1 146 ? -16.566 -7.760 26.500 1.00 97.06 146 ALA A O 1
ATOM 1128 N N . LEU A 1 147 ? -15.747 -5.812 25.753 1.00 97.06 147 LEU A N 1
ATOM 1129 C CA . LEU A 1 147 ? -14.334 -6.203 25.852 1.00 97.06 147 LEU A CA 1
ATOM 1130 C C . LEU A 1 147 ? -13.901 -6.434 27.301 1.00 97.06 147 LEU A C 1
ATOM 1132 O O . LEU A 1 147 ? -13.235 -7.426 27.586 1.00 97.06 147 LEU A O 1
ATOM 1136 N N . HIS A 1 148 ? -14.325 -5.567 28.222 1.00 96.62 148 HIS A N 1
ATOM 1137 C CA . HIS A 1 148 ? -14.085 -5.765 29.650 1.00 96.62 148 HIS A CA 1
ATOM 1138 C C . HIS A 1 148 ? -14.799 -7.002 30.199 1.00 96.62 148 HIS A C 1
ATOM 1140 O O . HIS A 1 148 ? -14.225 -7.712 31.016 1.00 96.62 148 HIS A O 1
ATOM 1146 N N . GLN A 1 149 ? -16.027 -7.283 29.754 1.00 97.56 149 GLN A N 1
ATOM 1147 C CA . GLN A 1 149 ? -16.767 -8.481 30.157 1.00 97.56 149 GLN A CA 1
ATOM 1148 C C . GLN A 1 149 ? -16.095 -9.774 29.670 1.00 97.56 149 GLN A C 1
ATOM 1150 O O . GLN A 1 149 ? -16.223 -10.807 30.321 1.00 97.56 149 GLN A O 1
ATOM 1155 N N . ALA A 1 150 ? -15.386 -9.713 28.544 1.00 97.56 150 ALA A N 1
ATOM 1156 C CA . ALA A 1 150 ? -14.598 -10.812 27.995 1.00 97.56 150 ALA A CA 1
ATOM 1157 C C . ALA A 1 150 ? -13.153 -10.861 28.533 1.00 97.56 150 ALA A C 1
ATOM 1159 O O . ALA A 1 150 ? -12.335 -11.603 27.994 1.00 97.56 150 ALA A O 1
ATOM 1160 N N . ASP A 1 151 ? -12.825 -10.061 29.556 1.00 97.25 151 ASP A N 1
ATOM 1161 C CA . ASP A 1 151 ? -11.487 -9.960 30.151 1.00 97.25 151 ASP A CA 1
ATOM 1162 C C . ASP A 1 151 ? -10.367 -9.616 29.142 1.00 97.25 151 ASP A C 1
ATOM 1164 O O . ASP A 1 151 ? -9.194 -9.936 29.354 1.00 97.25 151 ASP A O 1
ATOM 1168 N N . VAL A 1 152 ? -10.694 -8.922 28.043 1.00 96.88 152 VAL A N 1
ATOM 1169 C CA . VAL A 1 152 ? -9.692 -8.465 27.071 1.00 96.88 152 VAL A CA 1
ATOM 1170 C C . VAL A 1 152 ? -8.910 -7.295 27.681 1.00 96.88 152 VAL A C 1
ATOM 1172 O O . VAL A 1 152 ? -9.517 -6.297 28.080 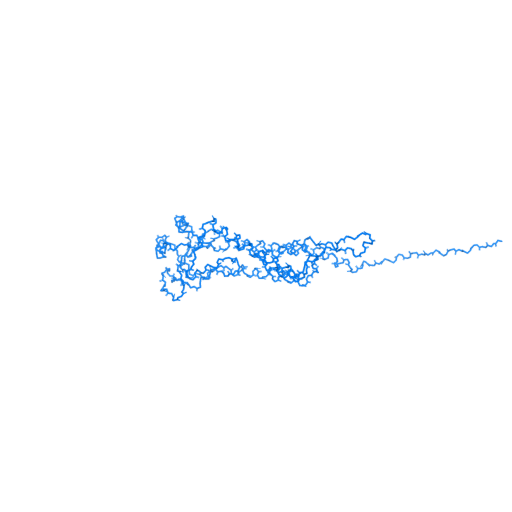1.00 96.88 152 VAL A O 1
ATOM 1175 N N . PRO A 1 153 ? -7.569 -7.352 27.753 1.00 95.75 153 PRO A N 1
ATOM 1176 C CA . PRO A 1 153 ? -6.787 -6.286 28.362 1.00 95.75 153 PRO A CA 1
ATOM 1177 C C . PRO A 1 153 ? -6.696 -5.042 27.456 1.00 95.75 153 PRO A C 1
ATOM 1179 O O . PRO A 1 153 ? -6.626 -5.157 26.226 1.00 95.75 153 PRO A O 1
ATOM 1182 N N . PRO A 1 154 ? -6.630 -3.829 28.032 1.00 93.69 154 PRO A N 1
ATOM 1183 C CA . PRO A 1 154 ? -6.335 -2.627 27.264 1.00 93.69 154 PRO A CA 1
ATOM 1184 C C . PRO A 1 154 ? -4.885 -2.654 26.757 1.00 93.69 154 PRO A C 1
ATOM 1186 O O . PRO A 1 154 ? -3.954 -3.010 27.481 1.00 93.69 154 PRO A O 1
ATOM 1189 N N . ASN A 1 155 ? -4.671 -2.231 25.513 1.00 90.25 155 ASN A N 1
ATOM 1190 C CA . ASN A 1 155 ? -3.345 -2.058 24.946 1.00 90.25 155 ASN A CA 1
ATOM 1191 C C . ASN A 1 155 ? -2.766 -0.705 25.373 1.00 90.25 155 ASN A C 1
ATOM 1193 O O . ASN A 1 155 ? -3.214 0.355 24.920 1.00 90.25 155 ASN A O 1
ATOM 1197 N N . THR A 1 156 ? -1.724 -0.740 26.197 1.00 80.81 156 THR A N 1
ATOM 1198 C CA . THR A 1 156 ? -0.986 0.445 26.659 1.00 80.81 156 THR A CA 1
ATOM 1199 C C . THR A 1 156 ? 0.256 0.751 25.820 1.00 80.81 156 THR A C 1
ATOM 1201 O O . THR A 1 156 ? 0.798 1.849 25.923 1.00 80.81 156 THR A O 1
ATOM 1204 N N . ALA A 1 157 ? 0.692 -0.164 24.948 1.00 78.81 157 ALA A N 1
ATOM 1205 C CA . ALA A 1 157 ? 1.861 0.035 24.099 1.00 78.81 157 ALA A CA 1
ATOM 1206 C C . ALA A 1 157 ? 1.536 0.955 22.916 1.00 78.81 157 ALA A C 1
ATOM 1208 O O . ALA A 1 157 ? 0.503 0.806 22.261 1.00 78.81 157 ALA A O 1
ATOM 1209 N N . LEU A 1 158 ? 2.415 1.904 22.594 1.00 64.94 158 LEU A N 1
ATOM 1210 C CA . LEU A 1 158 ? 2.326 2.722 21.374 1.00 64.94 158 LEU A CA 1
ATOM 1211 C C . LEU A 1 158 ? 2.766 1.925 20.132 1.00 64.94 158 LEU A C 1
ATOM 1213 O O . LEU A 1 158 ? 3.473 2.437 19.268 1.00 64.94 158 LEU A O 1
ATOM 1217 N N . ASP A 1 159 ? 2.349 0.664 20.040 1.00 66.94 159 ASP A N 1
ATOM 1218 C CA . ASP A 1 159 ? 2.658 -0.212 18.915 1.00 66.94 159 ASP A CA 1
ATOM 1219 C C . ASP A 1 159 ? 1.703 0.121 17.762 1.00 66.94 159 ASP A C 1
ATOM 1221 O O . ASP A 1 159 ? 0.724 -0.582 17.490 1.00 66.94 159 ASP A O 1
ATOM 1225 N N . GLY A 1 160 ? 1.955 1.266 17.128 1.00 63.69 160 GLY A N 1
ATOM 1226 C CA . GLY A 1 160 ? 1.313 1.662 15.883 1.00 63.69 160 GLY A CA 1
ATOM 1227 C C . GLY A 1 160 ? 1.750 0.776 14.709 1.00 63.69 160 GLY A C 1
ATOM 1228 O O . GLY A 1 160 ? 2.628 -0.084 14.850 1.00 63.69 160 GLY A O 1
ATOM 1229 N N . PRO A 1 161 ? 1.151 0.968 13.521 1.00 63.44 161 PRO A N 1
ATOM 1230 C CA . PRO A 1 161 ? 1.654 0.356 12.297 1.00 63.44 161 PRO A CA 1
ATOM 1231 C C . PRO A 1 161 ? 3.156 0.639 12.182 1.00 63.44 161 PRO A C 1
ATOM 1233 O O . PRO A 1 161 ? 3.581 1.779 12.316 1.00 63.44 161 PRO A O 1
ATOM 1236 N N . SER A 1 162 ? 3.974 -0.394 11.981 1.00 67.12 162 SER A N 1
ATOM 1237 C CA . SER A 1 162 ? 5.427 -0.229 12.050 1.00 67.12 162 SER A CA 1
ATOM 1238 C C . SER A 1 162 ? 5.935 0.785 11.012 1.00 67.12 162 SER A C 1
ATOM 1240 O O . SER A 1 162 ? 5.785 0.537 9.807 1.00 67.12 162 SER A O 1
ATOM 1242 N N . ASP A 1 163 ? 6.663 1.817 11.453 1.00 74.25 163 ASP A N 1
ATOM 1243 C CA . ASP A 1 163 ? 7.427 2.748 10.594 1.00 74.25 163 ASP A CA 1
ATOM 1244 C C . ASP A 1 163 ? 8.355 2.020 9.606 1.00 74.25 163 ASP A C 1
ATOM 1246 O O . ASP A 1 163 ? 8.725 2.541 8.551 1.00 74.25 163 ASP A O 1
ATOM 1250 N N . ALA A 1 164 ? 8.705 0.766 9.914 1.00 78.44 164 ALA A N 1
ATOM 1251 C CA . ALA A 1 164 ? 9.488 -0.115 9.061 1.00 78.44 164 ALA A CA 1
ATOM 1252 C C . ALA A 1 164 ? 8.923 -0.228 7.633 1.00 78.44 164 ALA A C 1
ATOM 1254 O O . ALA A 1 164 ? 9.694 -0.216 6.673 1.00 78.44 164 ALA A O 1
ATOM 1255 N N . GLY A 1 165 ? 7.597 -0.291 7.463 1.00 81.81 165 GLY A N 1
ATOM 1256 C CA . GLY A 1 165 ? 6.979 -0.373 6.136 1.00 81.81 165 GLY A CA 1
ATOM 1257 C C . GLY A 1 165 ? 7.250 0.875 5.291 1.00 81.81 165 GLY A C 1
ATOM 1258 O O . GLY A 1 165 ? 7.592 0.768 4.110 1.00 81.81 165 GLY A O 1
ATOM 1259 N N . GLN A 1 166 ? 7.165 2.055 5.908 1.00 82.56 166 GLN A N 1
ATOM 1260 C CA . GLN A 1 166 ? 7.439 3.334 5.256 1.00 82.56 166 GLN A CA 1
ATOM 1261 C C . GLN A 1 166 ? 8.935 3.518 4.985 1.00 82.56 166 GLN A C 1
ATOM 1263 O O . GLN A 1 166 ? 9.315 3.939 3.892 1.00 82.56 166 GLN A O 1
ATOM 1268 N N . ALA A 1 167 ? 9.795 3.127 5.928 1.00 85.19 167 ALA A N 1
ATOM 1269 C CA . ALA A 1 167 ? 11.243 3.147 5.748 1.00 85.19 167 ALA A CA 1
ATOM 1270 C C . ALA A 1 167 ? 11.684 2.256 4.573 1.00 85.19 167 ALA A C 1
ATOM 1272 O O . ALA A 1 167 ? 12.504 2.673 3.752 1.00 85.19 167 ALA A O 1
ATOM 1273 N N . VAL A 1 168 ? 11.103 1.057 4.437 1.00 87.31 168 VAL A N 1
ATOM 1274 C CA . VAL A 1 168 ? 11.364 0.156 3.303 1.00 87.31 168 VAL A CA 1
ATOM 1275 C C . VAL A 1 168 ? 10.852 0.757 1.991 1.00 87.31 168 VAL A C 1
ATOM 1277 O O . VAL A 1 168 ? 11.581 0.728 0.997 1.00 87.31 168 VAL A O 1
ATOM 1280 N N . ALA A 1 169 ? 9.649 1.345 1.978 1.00 88.75 169 ALA A N 1
ATOM 1281 C CA . ALA A 1 169 ? 9.110 2.033 0.802 1.00 88.75 169 ALA A CA 1
ATOM 1282 C C . ALA A 1 169 ? 10.044 3.160 0.332 1.00 88.75 169 ALA A C 1
ATOM 1284 O O . ALA A 1 169 ? 10.388 3.243 -0.850 1.00 88.75 169 ALA A O 1
ATOM 1285 N N . LEU A 1 170 ? 10.494 3.998 1.272 1.00 90.12 170 LEU A N 1
ATOM 1286 C CA . LEU A 1 170 ? 11.395 5.117 1.018 1.00 90.12 170 LEU A CA 1
ATOM 1287 C C . LEU A 1 170 ? 12.744 4.629 0.490 1.00 90.12 170 LEU A C 1
ATOM 1289 O O . LEU A 1 170 ? 13.225 5.132 -0.526 1.00 90.12 170 LEU A O 1
ATOM 1293 N N . ALA A 1 171 ? 13.337 3.618 1.129 1.00 91.88 171 ALA A N 1
ATOM 1294 C CA . ALA A 1 171 ? 14.595 3.029 0.686 1.00 91.88 171 ALA A CA 1
ATOM 1295 C C . ALA A 1 171 ? 14.480 2.465 -0.740 1.00 91.88 171 ALA A C 1
ATOM 1297 O O . ALA A 1 171 ? 15.332 2.743 -1.587 1.00 91.88 171 ALA A O 1
ATOM 1298 N N . LEU A 1 172 ? 13.404 1.732 -1.041 1.00 93.06 172 LEU A N 1
ATOM 1299 C CA . LEU A 1 172 ? 13.149 1.180 -2.371 1.00 93.06 172 LEU A CA 1
ATOM 1300 C C . LEU A 1 172 ? 12.964 2.286 -3.422 1.00 93.06 172 LEU A C 1
ATOM 1302 O O . LEU A 1 172 ? 13.533 2.203 -4.517 1.00 93.06 172 LEU A O 1
ATOM 1306 N N . GLY A 1 173 ? 12.219 3.341 -3.085 1.00 92.56 173 GLY A N 1
ATOM 1307 C CA . GLY A 1 173 ? 12.035 4.521 -3.929 1.00 92.56 173 GLY A CA 1
ATOM 1308 C C . GLY A 1 173 ? 13.356 5.229 -4.230 1.00 92.56 173 GLY A C 1
ATOM 1309 O O . GLY A 1 173 ? 13.668 5.477 -5.396 1.00 92.56 173 GLY A O 1
ATOM 1310 N N . LEU A 1 174 ? 14.181 5.474 -3.208 1.00 95.12 174 LEU A N 1
ATOM 1311 C CA . LEU A 1 174 ? 15.493 6.115 -3.343 1.00 95.12 174 LEU A CA 1
ATOM 1312 C C . LEU A 1 174 ? 16.464 5.277 -4.181 1.00 95.12 174 LEU A C 1
ATOM 1314 O O . LEU A 1 174 ? 17.093 5.807 -5.097 1.00 95.12 174 LEU A O 1
ATOM 1318 N N . VAL A 1 175 ? 16.564 3.969 -3.928 1.00 96.12 175 VAL A N 1
ATOM 1319 C CA . VAL A 1 175 ? 17.418 3.066 -4.720 1.00 96.12 175 VAL A CA 1
ATOM 1320 C C . VAL A 1 175 ? 16.976 3.055 -6.184 1.00 96.12 175 VAL A C 1
ATOM 1322 O O . VAL A 1 175 ? 17.816 3.127 -7.086 1.00 96.12 175 VAL A O 1
ATOM 1325 N N . THR A 1 176 ? 15.667 3.028 -6.440 1.00 95.31 176 THR A N 1
ATOM 1326 C CA . THR A 1 176 ? 15.128 3.077 -7.806 1.00 95.31 176 THR A CA 1
ATOM 1327 C C . THR A 1 176 ? 15.428 4.416 -8.478 1.00 95.31 176 THR A C 1
ATOM 1329 O O . THR A 1 176 ? 15.877 4.442 -9.626 1.00 95.31 176 THR A O 1
ATOM 1332 N N . LEU A 1 177 ? 15.260 5.532 -7.768 1.00 96.12 177 LEU A N 1
ATOM 1333 C CA . LEU A 1 177 ? 15.565 6.867 -8.278 1.00 96.12 177 LEU A CA 1
ATOM 1334 C C . LEU A 1 177 ? 17.054 7.016 -8.623 1.00 96.12 177 LEU A C 1
ATOM 1336 O O . LEU A 1 177 ? 17.396 7.483 -9.713 1.00 96.12 177 LEU A O 1
ATOM 1340 N N . LEU A 1 178 ? 17.948 6.544 -7.751 1.00 96.81 178 LEU A N 1
ATOM 1341 C CA . LEU A 1 178 ? 19.388 6.499 -8.017 1.00 96.81 178 LEU A CA 1
ATOM 1342 C C . LEU A 1 178 ? 19.705 5.636 -9.244 1.00 96.81 178 LEU A C 1
ATOM 1344 O O . LEU A 1 178 ? 20.534 6.022 -10.071 1.00 96.81 178 LEU A O 1
ATOM 1348 N N . ALA A 1 179 ? 19.011 4.509 -9.422 1.00 95.50 179 ALA A N 1
ATOM 1349 C CA . ALA A 1 179 ? 19.152 3.670 -10.607 1.00 95.50 179 ALA A CA 1
ATOM 1350 C C . ALA A 1 179 ? 18.665 4.363 -11.893 1.00 95.50 179 ALA A C 1
ATOM 1352 O O . ALA A 1 179 ? 19.241 4.124 -12.953 1.00 95.50 179 ALA A O 1
ATOM 1353 N N . ILE A 1 180 ? 17.646 5.225 -11.831 1.00 95.56 180 ILE A N 1
ATOM 1354 C CA . ILE A 1 180 ? 17.158 6.010 -12.980 1.00 95.56 180 ILE A CA 1
ATOM 1355 C C . ILE A 1 180 ? 18.150 7.129 -13.344 1.00 95.56 180 ILE A C 1
ATOM 1357 O O . ILE A 1 180 ? 18.458 7.337 -14.524 1.00 95.56 180 ILE A O 1
ATOM 1361 N N . ILE A 1 181 ? 18.670 7.849 -12.345 1.00 96.62 181 ILE A N 1
ATOM 1362 C CA . ILE A 1 181 ? 19.557 9.007 -12.543 1.00 96.62 181 ILE A CA 1
ATOM 1363 C C . ILE A 1 181 ? 20.979 8.563 -12.905 1.00 96.62 181 ILE A C 1
ATOM 1365 O O . ILE A 1 181 ? 21.529 9.001 -13.918 1.00 96.62 181 ILE A O 1
ATOM 1369 N N . GLY A 1 182 ? 21.577 7.694 -12.088 1.00 94.94 182 GLY A N 1
ATOM 1370 C CA . GLY A 1 182 ? 22.971 7.256 -12.213 1.00 94.94 182 GLY A CA 1
ATOM 1371 C C . GLY A 1 182 ? 23.161 6.011 -13.079 1.00 94.94 182 GLY A C 1
ATOM 1372 O O . GLY A 1 182 ? 24.274 5.730 -13.529 1.00 94.94 182 GLY A O 1
ATOM 1373 N N . GLY A 1 183 ? 22.088 5.263 -13.340 1.00 92.75 183 GLY A N 1
ATOM 1374 C CA . GLY A 1 183 ? 22.148 4.050 -14.140 1.00 92.75 183 GLY A CA 1
ATOM 1375 C C . GLY A 1 183 ? 22.299 4.292 -15.647 1.00 92.75 183 GLY A C 1
ATOM 1376 O O . GLY A 1 183 ? 22.421 5.427 -16.132 1.00 92.75 183 GLY A O 1
ATOM 1377 N N . PRO A 1 184 ? 22.318 3.194 -16.425 1.00 89.75 184 PRO A N 1
ATOM 1378 C CA . PRO A 1 184 ? 22.385 3.260 -17.876 1.00 89.75 184 PRO A CA 1
ATOM 1379 C C . PRO A 1 184 ? 21.242 4.087 -18.468 1.00 89.75 184 PRO A C 1
ATOM 1381 O O . PRO A 1 184 ? 20.134 4.076 -17.946 1.00 89.75 184 PRO A O 1
ATOM 1384 N N . VAL A 1 185 ? 21.505 4.756 -19.594 1.00 93.00 185 VAL A N 1
ATOM 1385 C CA . VAL A 1 185 ? 20.483 5.542 -20.300 1.00 93.00 185 VAL A CA 1
ATOM 1386 C C . VAL A 1 185 ? 19.272 4.648 -20.620 1.00 93.00 185 VAL A C 1
ATOM 1388 O O . VAL A 1 185 ? 19.464 3.631 -21.299 1.00 93.00 185 VAL A O 1
ATOM 1391 N N . PRO A 1 186 ? 18.056 5.007 -20.161 1.00 93.50 186 PRO A N 1
ATOM 1392 C CA . PRO A 1 186 ? 16.853 4.239 -20.453 1.00 93.50 186 PRO A CA 1
ATOM 1393 C C . PRO A 1 186 ? 16.574 4.156 -21.960 1.00 93.50 186 PRO A C 1
ATOM 1395 O O . PRO A 1 186 ? 16.916 5.049 -22.743 1.00 93.50 186 PRO A O 1
ATOM 1398 N N . THR A 1 187 ? 15.984 3.043 -22.377 1.00 94.19 187 THR A N 1
ATOM 1399 C CA . THR A 1 187 ? 15.807 2.655 -23.778 1.00 94.19 187 THR A CA 1
ATOM 1400 C C . THR A 1 187 ? 14.391 2.885 -24.303 1.00 94.19 187 THR A C 1
ATOM 1402 O O . THR A 1 187 ? 14.233 3.118 -25.502 1.00 94.19 187 THR A O 1
ATOM 1405 N N . ARG A 1 188 ? 13.360 2.841 -23.445 1.00 94.56 188 ARG A N 1
ATOM 1406 C CA . ARG A 1 188 ? 11.951 3.078 -23.820 1.00 94.56 188 ARG A CA 1
ATOM 1407 C C . ARG A 1 188 ? 11.517 4.520 -23.599 1.00 94.56 188 ARG A C 1
ATOM 1409 O O . ARG A 1 188 ? 10.802 5.065 -24.435 1.00 94.56 188 ARG A O 1
ATOM 1416 N N . GLY A 1 189 ? 11.966 5.128 -22.507 1.00 94.88 189 GLY A N 1
ATOM 1417 C CA . GLY A 1 189 ? 11.635 6.501 -22.133 1.00 94.88 189 GLY A CA 1
ATOM 1418 C C . GLY A 1 189 ? 12.870 7.356 -21.889 1.00 94.88 189 GLY A C 1
ATOM 1419 O O . GLY A 1 189 ? 14.005 6.883 -21.923 1.00 94.88 189 GLY A O 1
ATOM 1420 N N . THR A 1 190 ? 12.657 8.640 -21.638 1.00 96.81 190 THR A N 1
ATOM 1421 C CA . THR A 1 190 ? 13.685 9.511 -21.051 1.00 96.81 190 THR A CA 1
ATOM 1422 C C . THR A 1 190 ? 13.823 9.245 -19.544 1.00 96.81 190 THR A C 1
ATOM 1424 O O . THR A 1 190 ? 12.964 8.612 -18.935 1.00 96.81 190 THR A O 1
ATOM 1427 N N . ARG A 1 191 ? 14.887 9.742 -18.897 1.00 97.25 191 ARG A N 1
ATOM 1428 C CA . ARG A 1 191 ? 14.970 9.710 -17.420 1.00 97.25 191 ARG A CA 1
ATOM 1429 C C . ARG A 1 191 ? 13.795 10.451 -16.775 1.00 97.25 191 ARG A C 1
ATOM 1431 O O . ARG A 1 191 ? 13.257 9.987 -15.782 1.00 97.25 191 ARG A O 1
ATOM 1438 N N . TRP A 1 192 ? 13.364 11.550 -17.400 1.00 97.56 192 TRP A N 1
ATOM 1439 C CA . TRP A 1 192 ? 12.215 12.338 -16.957 1.00 97.56 192 TRP A CA 1
ATOM 1440 C C . TRP A 1 192 ? 10.894 11.565 -17.066 1.00 97.56 192 TRP A C 1
ATOM 1442 O O . TRP A 1 192 ? 10.064 11.655 -16.176 1.00 97.56 192 TRP A O 1
ATOM 1452 N N . PHE A 1 193 ? 10.724 10.733 -18.100 1.00 97.50 193 PHE A N 1
ATOM 1453 C CA . PHE A 1 193 ? 9.584 9.812 -18.198 1.00 97.50 193 PHE A CA 1
ATOM 1454 C C . PHE A 1 193 ? 9.522 8.860 -16.996 1.00 97.50 193 PHE A C 1
ATOM 1456 O O . PHE A 1 193 ? 8.489 8.753 -16.341 1.00 97.50 193 PHE A O 1
ATOM 1463 N N . TRP A 1 194 ? 10.641 8.203 -16.685 1.00 97.56 194 TRP A N 1
ATOM 1464 C CA . TRP A 1 194 ? 10.703 7.236 -15.588 1.00 97.56 194 TRP A CA 1
ATOM 1465 C C . TRP A 1 194 ? 10.601 7.878 -14.202 1.00 97.56 194 TRP A C 1
ATOM 1467 O O . TRP A 1 194 ? 10.085 7.237 -13.295 1.00 97.56 194 TRP A O 1
ATOM 1477 N N . PHE A 1 195 ? 11.032 9.134 -14.048 1.00 95.94 195 PHE A N 1
ATOM 1478 C CA . PHE A 1 195 ? 10.815 9.914 -12.828 1.00 95.94 195 PHE A CA 1
ATOM 1479 C C . PHE A 1 195 ? 9.321 10.049 -12.501 1.00 95.94 195 PHE A C 1
ATOM 1481 O O . PHE A 1 195 ? 8.917 9.718 -11.392 1.00 95.94 195 PHE A O 1
ATOM 1488 N N . TRP A 1 196 ? 8.492 10.440 -13.476 1.00 96.31 196 TRP A N 1
ATOM 1489 C CA . TRP A 1 196 ? 7.039 10.533 -13.278 1.00 96.31 196 TRP A CA 1
ATOM 1490 C C . TRP A 1 196 ? 6.395 9.166 -13.036 1.00 96.31 196 TRP A C 1
ATOM 1492 O O . TRP A 1 196 ? 5.609 8.991 -12.110 1.00 96.31 196 TRP A O 1
ATOM 1502 N N . VAL A 1 197 ? 6.778 8.159 -13.825 1.00 95.19 197 VAL A N 1
ATOM 1503 C CA . VAL A 1 197 ? 6.243 6.794 -13.690 1.00 95.19 197 VAL A CA 1
ATOM 1504 C C . VAL A 1 197 ? 6.598 6.161 -12.340 1.00 95.19 197 VAL A C 1
ATOM 1506 O O . VAL A 1 197 ? 5.853 5.309 -11.864 1.00 95.19 197 VAL A O 1
ATOM 1509 N N . LEU A 1 198 ? 7.686 6.575 -11.683 1.00 93.38 198 LEU A N 1
ATOM 1510 C CA . LEU A 1 198 ? 8.034 6.089 -10.345 1.00 93.38 198 LEU A CA 1
ATOM 1511 C C . LEU A 1 198 ? 6.944 6.407 -9.310 1.00 93.38 198 LEU A C 1
ATOM 1513 O O . LEU A 1 198 ? 6.715 5.597 -8.418 1.00 93.38 198 LEU A O 1
ATOM 1517 N N . GLY A 1 199 ? 6.239 7.530 -9.471 1.00 88.75 199 GLY A N 1
ATOM 1518 C CA . GLY A 1 199 ? 5.117 7.933 -8.621 1.00 88.75 199 GLY A CA 1
ATOM 1519 C C . GLY A 1 199 ? 3.787 7.251 -8.959 1.00 88.75 199 GLY A C 1
ATOM 1520 O O . GLY A 1 199 ? 2.737 7.739 -8.543 1.00 88.75 199 GLY A O 1
ATOM 1521 N N . LEU A 1 200 ? 3.795 6.169 -9.748 1.00 89.81 200 LEU A N 1
ATOM 1522 C CA . LEU A 1 200 ? 2.612 5.328 -9.919 1.00 89.81 200 LEU A CA 1
ATOM 1523 C C . LEU A 1 200 ? 2.202 4.681 -8.592 1.00 89.81 200 LEU A C 1
ATOM 1525 O O . LEU A 1 200 ? 3.045 4.311 -7.772 1.00 89.81 200 LEU A O 1
ATOM 1529 N N . LEU A 1 201 ? 0.888 4.501 -8.436 1.00 81.94 201 LEU A N 1
ATOM 1530 C CA . LEU A 1 201 ? 0.273 3.889 -7.260 1.00 81.94 201 LEU A CA 1
ATOM 1531 C C . LEU A 1 201 ? 0.950 2.558 -6.897 1.00 81.94 201 LEU A C 1
ATOM 1533 O O . LEU A 1 201 ? 1.381 1.804 -7.771 1.00 81.94 201 LEU A O 1
ATOM 1537 N N . TRP A 1 202 ? 1.053 2.293 -5.593 1.00 81.12 202 TRP A N 1
ATOM 1538 C CA . TRP A 1 202 ? 1.615 1.059 -5.021 1.00 81.12 202 TRP A CA 1
ATOM 1539 C C . TRP A 1 202 ? 3.039 0.725 -5.476 1.00 81.12 202 TRP A C 1
ATOM 1541 O O . TRP A 1 202 ? 3.434 -0.437 -5.477 1.00 81.12 202 TRP A O 1
ATOM 1551 N N . GLY A 1 203 ? 3.826 1.713 -5.908 1.00 88.69 203 GLY A N 1
ATOM 1552 C CA . GLY A 1 203 ? 5.195 1.475 -6.363 1.00 88.69 203 GLY A CA 1
ATOM 1553 C C . GLY A 1 203 ? 5.285 0.676 -7.668 1.00 88.69 203 GLY A C 1
ATOM 1554 O O . GLY A 1 203 ? 6.368 0.200 -8.011 1.00 88.69 203 GLY A O 1
ATOM 1555 N N . TRP A 1 204 ? 4.195 0.554 -8.441 1.00 94.06 204 TRP A N 1
ATOM 1556 C CA . TRP A 1 204 ? 4.205 -0.132 -9.742 1.00 94.06 204 TRP A CA 1
ATOM 1557 C C . TRP A 1 204 ? 5.229 0.455 -10.719 1.00 94.06 204 TRP A C 1
ATOM 1559 O O . TRP A 1 204 ? 5.740 -0.256 -11.586 1.00 94.06 204 TRP A O 1
ATOM 1569 N N . GLY A 1 205 ? 5.590 1.729 -10.547 1.00 94.38 205 GLY A N 1
ATOM 1570 C CA . GLY A 1 205 ? 6.669 2.376 -11.285 1.00 94.38 205 GLY A CA 1
ATOM 1571 C C . GLY A 1 205 ? 8.021 1.674 -11.143 1.00 94.38 205 GLY A C 1
ATOM 1572 O O . GLY A 1 205 ? 8.745 1.532 -12.131 1.00 94.38 205 GLY A O 1
ATOM 1573 N N . VAL A 1 206 ? 8.333 1.164 -9.945 1.00 95.31 206 VAL A N 1
ATOM 1574 C CA . VAL A 1 206 ? 9.559 0.397 -9.662 1.00 95.31 206 VAL A CA 1
ATOM 1575 C C . VAL A 1 206 ? 9.584 -0.879 -10.497 1.00 95.31 206 VAL A C 1
ATOM 1577 O O . VAL A 1 206 ? 10.562 -1.157 -11.195 1.00 95.31 206 VAL A O 1
ATOM 1580 N N . VAL A 1 207 ? 8.479 -1.629 -10.485 1.00 96.94 207 VAL A N 1
ATOM 1581 C CA . VAL A 1 207 ? 8.336 -2.881 -11.240 1.00 96.94 207 VAL A CA 1
ATOM 1582 C C . VAL A 1 207 ? 8.394 -2.614 -12.743 1.00 96.94 207 VAL A C 1
ATOM 1584 O O . VAL A 1 207 ? 9.126 -3.293 -13.467 1.00 96.94 207 VAL A O 1
ATOM 1587 N N . ALA A 1 208 ? 7.684 -1.589 -13.222 1.00 96.56 208 ALA A N 1
ATOM 1588 C CA . ALA A 1 208 ? 7.685 -1.194 -14.626 1.00 96.56 208 ALA A CA 1
ATOM 1589 C C . ALA A 1 208 ? 9.097 -0.826 -15.115 1.00 96.56 208 ALA A C 1
ATOM 1591 O O . ALA A 1 208 ? 9.505 -1.267 -16.195 1.00 96.56 208 ALA A O 1
ATOM 1592 N N . TYR A 1 209 ? 9.869 -0.086 -14.311 1.00 96.81 209 TYR A N 1
ATOM 1593 C CA . TYR A 1 209 ? 11.260 0.250 -14.618 1.00 96.81 209 TYR A CA 1
ATOM 1594 C C . TYR A 1 209 ? 12.163 -0.989 -14.620 1.00 96.81 209 TYR A C 1
ATOM 1596 O O . TYR A 1 209 ? 12.916 -1.200 -15.574 1.00 96.81 209 TYR A O 1
ATOM 1604 N N . ALA A 1 210 ? 12.065 -1.846 -13.601 1.00 96.88 210 ALA A N 1
ATOM 1605 C CA . ALA A 1 210 ? 12.872 -3.059 -13.496 1.00 96.88 210 ALA A CA 1
ATOM 1606 C C . ALA A 1 210 ? 12.621 -4.019 -14.673 1.00 96.88 210 ALA A C 1
ATOM 1608 O O . ALA A 1 210 ? 13.561 -4.484 -15.323 1.00 96.88 210 ALA A O 1
ATOM 1609 N N . VAL A 1 211 ? 11.358 -4.274 -15.013 1.00 96.88 211 VAL A N 1
ATOM 1610 C CA . VAL A 1 211 ? 10.992 -5.161 -16.126 1.00 96.88 211 VAL A CA 1
ATOM 1611 C C . VAL A 1 211 ? 11.333 -4.528 -17.470 1.00 96.88 211 VAL A C 1
ATOM 1613 O O . VAL A 1 211 ? 11.922 -5.180 -18.337 1.00 96.88 211 VAL A O 1
ATOM 1616 N N . GLY A 1 212 ? 10.973 -3.258 -17.649 1.00 95.75 212 GLY A N 1
ATOM 1617 C CA . GLY A 1 212 ? 11.233 -2.513 -18.868 1.00 95.75 212 GLY A CA 1
ATOM 1618 C C . GLY A 1 212 ? 12.730 -2.369 -19.106 1.00 95.75 212 GLY A C 1
ATOM 1619 O O . GLY A 1 212 ? 13.288 -2.970 -20.019 1.00 95.75 212 GLY A O 1
ATOM 1620 N N . GLU A 1 213 ? 13.409 -1.570 -18.302 1.00 95.44 213 GLU A N 1
ATOM 1621 C CA . GLU A 1 213 ? 14.759 -1.111 -18.621 1.00 95.44 213 GLU A CA 1
ATOM 1622 C C . GLU A 1 213 ? 15.870 -2.070 -18.192 1.00 95.44 213 GLU A C 1
ATOM 1624 O O . GLU A 1 213 ? 16.910 -2.125 -18.856 1.00 95.44 213 GLU A O 1
ATOM 1629 N N . LEU A 1 214 ? 15.670 -2.845 -17.122 1.00 95.00 214 LEU A N 1
ATOM 1630 C CA . LEU A 1 214 ? 16.726 -3.707 -16.584 1.00 95.00 214 LEU A CA 1
ATOM 1631 C C . LEU A 1 214 ? 16.654 -5.143 -17.120 1.00 95.00 214 LEU A C 1
ATOM 1633 O O . LEU A 1 214 ? 17.682 -5.662 -17.562 1.00 95.00 214 LEU A O 1
ATOM 1637 N N . LEU A 1 215 ? 15.470 -5.768 -17.133 1.00 95.25 215 LEU A N 1
ATOM 1638 C CA . LEU A 1 215 ? 15.289 -7.146 -17.622 1.00 95.25 215 LEU A CA 1
ATOM 1639 C C . LEU A 1 215 ? 15.131 -7.233 -19.137 1.00 95.25 215 LEU A C 1
ATOM 1641 O O . LEU A 1 215 ? 15.657 -8.153 -19.761 1.00 95.25 215 LEU A O 1
ATOM 1645 N N . ARG A 1 216 ? 14.402 -6.291 -19.742 1.00 93.06 216 ARG A N 1
ATOM 1646 C CA . ARG A 1 216 ? 14.104 -6.303 -21.180 1.00 93.06 216 ARG A CA 1
ATOM 1647 C C . ARG A 1 216 ? 14.627 -5.041 -21.865 1.00 93.06 216 ARG A C 1
ATOM 1649 O O . ARG A 1 216 ? 13.828 -4.361 -22.518 1.00 93.06 216 ARG A O 1
ATOM 1656 N N . PRO A 1 217 ? 15.924 -4.692 -21.742 1.00 86.88 217 PRO A N 1
ATOM 1657 C CA . PRO A 1 217 ? 16.456 -3.506 -22.397 1.00 86.88 217 PRO A CA 1
ATOM 1658 C C . PRO A 1 217 ? 16.215 -3.612 -23.901 1.00 86.88 217 PRO A C 1
ATOM 1660 O O . PRO A 1 217 ? 16.463 -4.654 -24.514 1.00 86.88 217 PRO A O 1
ATOM 1663 N N . ARG A 1 218 ? 15.719 -2.536 -24.511 1.00 86.50 218 ARG A N 1
ATOM 1664 C CA . ARG A 1 218 ? 15.541 -2.515 -25.961 1.00 86.50 218 ARG A CA 1
ATOM 1665 C C . ARG A 1 218 ? 16.922 -2.536 -26.616 1.00 86.50 218 ARG A C 1
ATOM 1667 O O . ARG A 1 218 ? 17.821 -1.819 -26.170 1.00 86.50 218 ARG A O 1
ATOM 1674 N N . ALA A 1 219 ? 17.091 -3.352 -27.657 1.00 81.50 219 ALA A N 1
ATOM 1675 C CA . ALA A 1 219 ? 18.330 -3.356 -28.424 1.00 81.50 219 ALA A CA 1
ATOM 1676 C C . ALA A 1 219 ? 18.610 -1.930 -28.933 1.00 81.50 219 ALA A C 1
ATOM 1678 O O . ALA A 1 219 ? 17.672 -1.272 -29.400 1.00 81.50 219 ALA A O 1
ATOM 1679 N N . PRO A 1 220 ? 19.852 -1.423 -28.805 1.00 70.62 220 PRO A N 1
ATOM 1680 C CA . PRO A 1 220 ? 20.210 -0.153 -29.408 1.00 70.62 220 PRO A CA 1
ATOM 1681 C C . PRO A 1 220 ? 19.921 -0.258 -30.902 1.00 70.62 220 PRO A C 1
ATOM 1683 O O . PRO A 1 220 ? 20.374 -1.189 -31.564 1.00 70.62 220 PRO A O 1
ATOM 1686 N N . GLU A 1 221 ? 19.097 0.659 -31.396 1.00 69.06 221 GLU A N 1
ATOM 1687 C CA . GLU A 1 221 ? 18.759 0.745 -32.809 1.00 69.06 221 GLU A CA 1
ATOM 1688 C C . GLU A 1 221 ? 20.072 0.888 -33.579 1.00 69.06 221 GLU A C 1
ATOM 1690 O O . GLU A 1 221 ? 20.837 1.820 -33.317 1.00 69.06 221 GLU A O 1
ATOM 1695 N N . ALA A 1 222 ? 20.394 -0.097 -34.422 1.00 60.25 222 ALA A N 1
ATOM 1696 C CA . ALA A 1 222 ? 21.652 -0.118 -35.149 1.00 60.25 222 ALA A CA 1
ATOM 1697 C C . ALA A 1 222 ? 21.696 1.113 -36.058 1.00 60.25 222 ALA A C 1
ATOM 1699 O O . ALA A 1 222 ? 20.996 1.195 -37.067 1.00 60.25 222 ALA A O 1
ATOM 1700 N N . VAL A 1 223 ? 22.483 2.108 -35.653 1.00 56.09 223 VAL A N 1
ATOM 1701 C CA . VAL A 1 223 ? 22.760 3.300 -36.447 1.00 56.09 223 VAL A CA 1
ATOM 1702 C C . VAL A 1 223 ? 23.617 2.830 -37.620 1.00 56.09 223 VAL A C 1
ATOM 1704 O O . VAL A 1 223 ? 24.822 2.687 -37.462 1.00 56.09 223 VAL A O 1
ATOM 1707 N N . GLY A 1 224 ? 22.989 2.496 -38.749 1.00 55.50 224 GLY A N 1
ATOM 1708 C CA . GLY A 1 224 ? 23.711 2.084 -39.957 1.00 55.50 224 GLY A CA 1
ATOM 1709 C C . GLY A 1 224 ? 23.204 0.836 -40.677 1.00 55.50 224 GLY A C 1
ATOM 1710 O O . GLY A 1 224 ? 23.939 0.304 -41.497 1.00 55.50 224 GLY A O 1
ATOM 1711 N N . ALA A 1 225 ? 21.981 0.349 -40.434 1.00 58.28 225 ALA A N 1
ATOM 1712 C CA . ALA A 1 225 ? 21.359 -0.528 -41.428 1.00 58.28 225 ALA A CA 1
ATOM 1713 C C . ALA A 1 225 ? 21.000 0.332 -42.654 1.00 58.28 225 ALA A C 1
ATOM 1715 O O . ALA A 1 225 ? 19.928 0.928 -42.711 1.00 58.28 225 ALA A O 1
ATOM 1716 N N . GLU A 1 226 ? 21.938 0.453 -43.595 1.00 62.12 226 GLU A N 1
ATOM 1717 C CA . GLU A 1 226 ? 21.883 1.249 -44.834 1.00 62.12 226 GLU A CA 1
ATOM 1718 C C . GLU A 1 226 ? 20.779 0.812 -45.822 1.00 62.12 226 GLU A C 1
ATOM 1720 O O . GLU A 1 226 ? 20.818 1.131 -47.006 1.00 62.12 226 GLU A O 1
ATOM 1725 N N . SER A 1 227 ? 19.773 0.052 -45.391 1.00 58.69 227 SER A N 1
ATOM 1726 C CA . SER A 1 227 ? 18.833 -0.608 -46.295 1.00 58.69 227 SER A CA 1
ATOM 1727 C C . SER A 1 227 ? 17.443 -0.683 -45.671 1.00 58.69 227 SER A C 1
ATOM 1729 O O . SER A 1 227 ? 17.136 -1.586 -44.900 1.00 58.69 227 SER A O 1
ATOM 1731 N N . GLY A 1 228 ? 16.591 0.279 -46.028 1.00 58.69 228 GLY A N 1
ATOM 1732 C CA . GLY A 1 228 ? 15.161 0.268 -45.715 1.00 58.69 228 GLY A CA 1
ATOM 1733 C C . GLY A 1 228 ? 14.818 0.949 -44.390 1.00 58.69 228 GLY A C 1
ATOM 1734 O O . GLY A 1 228 ? 15.224 0.518 -43.316 1.00 58.69 228 GLY A O 1
ATOM 1735 N N . ALA A 1 229 ? 14.046 2.031 -44.482 1.00 61.66 229 ALA A N 1
ATOM 1736 C CA . ALA A 1 229 ? 13.607 2.880 -43.383 1.00 61.66 229 ALA A CA 1
ATOM 1737 C C . ALA A 1 229 ? 12.768 2.119 -42.338 1.00 61.66 229 ALA A C 1
ATOM 1739 O O . ALA A 1 229 ? 11.542 2.204 -42.328 1.00 61.66 229 ALA A O 1
ATOM 1740 N N . VAL A 1 230 ? 13.408 1.387 -41.426 1.00 62.84 230 VAL A N 1
ATOM 1741 C CA . VAL A 1 230 ? 12.727 0.909 -40.221 1.00 62.84 230 VAL A CA 1
ATOM 1742 C C . VAL A 1 230 ? 12.416 2.151 -39.377 1.00 62.84 230 VAL A C 1
ATOM 1744 O O . VAL A 1 230 ? 13.348 2.855 -38.978 1.00 62.84 230 VAL A O 1
ATOM 1747 N N . PRO A 1 231 ? 11.133 2.483 -39.137 1.00 68.50 231 PRO A N 1
ATOM 1748 C CA . PRO A 1 231 ? 10.772 3.710 -38.445 1.00 68.50 231 PRO A CA 1
ATOM 1749 C C . PRO A 1 231 ? 11.376 3.706 -37.044 1.00 68.50 231 PRO A C 1
ATOM 1751 O O . PRO A 1 231 ? 11.109 2.797 -36.249 1.00 68.50 231 PRO A O 1
ATOM 1754 N N . ARG A 1 232 ? 12.174 4.744 -36.751 1.00 71.06 232 ARG A N 1
ATOM 1755 C CA . ARG A 1 232 ? 12.754 4.958 -35.425 1.00 71.06 232 ARG A CA 1
ATOM 1756 C C . ARG A 1 232 ? 11.642 4.919 -34.398 1.00 71.06 232 ARG A C 1
ATOM 1758 O O . ARG A 1 232 ? 10.768 5.790 -34.387 1.00 71.06 232 ARG A O 1
ATOM 1765 N N . ARG A 1 233 ? 11.647 3.909 -33.530 1.00 76.75 233 ARG A N 1
ATOM 1766 C CA . ARG A 1 233 ? 10.617 3.824 -32.491 1.00 76.75 233 ARG A CA 1
ATOM 1767 C C . ARG A 1 233 ? 10.841 4.973 -31.513 1.00 76.75 233 ARG A C 1
ATOM 1769 O O . ARG A 1 233 ? 11.827 4.991 -30.779 1.00 76.75 233 ARG A O 1
ATOM 1776 N N . ARG A 1 234 ? 9.921 5.939 -31.531 1.00 88.38 234 ARG A N 1
ATOM 1777 C CA . ARG A 1 234 ? 9.948 7.135 -30.685 1.00 88.38 234 ARG A CA 1
ATOM 1778 C C . ARG A 1 234 ? 10.085 6.739 -29.210 1.00 88.38 234 ARG A C 1
ATOM 1780 O O . ARG A 1 234 ? 9.333 5.900 -28.714 1.00 88.38 234 ARG A O 1
ATOM 1787 N N . ARG A 1 235 ? 11.068 7.331 -28.522 1.00 92.19 235 ARG A N 1
ATOM 1788 C CA . ARG A 1 235 ? 11.210 7.218 -27.062 1.00 92.19 235 ARG A CA 1
ATOM 1789 C C . ARG A 1 235 ? 10.157 8.083 -26.387 1.00 92.19 235 ARG A C 1
ATOM 1791 O O . ARG A 1 235 ? 9.876 9.179 -26.867 1.00 92.19 235 ARG A O 1
ATOM 1798 N N . TRP A 1 236 ? 9.634 7.603 -25.268 1.00 96.12 236 TRP A N 1
ATOM 1799 C CA . TRP A 1 236 ? 8.615 8.315 -24.512 1.00 96.12 236 TRP A CA 1
ATOM 1800 C C . TRP A 1 236 ? 9.253 9.519 -23.809 1.00 96.12 236 TRP A C 1
ATOM 1802 O O . TRP A 1 236 ? 10.257 9.411 -23.091 1.00 96.12 236 TRP A O 1
ATOM 1812 N N . SER A 1 237 ? 8.699 10.688 -24.082 1.00 97.00 237 SER A N 1
ATOM 1813 C CA . SER A 1 237 ? 9.036 11.969 -23.475 1.00 97.00 237 SER A CA 1
ATOM 1814 C C . SER A 1 237 ? 8.589 12.016 -22.014 1.00 97.00 237 SER A C 1
ATOM 1816 O O . SER A 1 237 ? 7.775 11.211 -21.567 1.00 97.00 237 SER A O 1
ATOM 1818 N N . GLY A 1 238 ? 9.122 12.960 -21.240 1.00 96.38 238 GLY A N 1
ATOM 1819 C CA . GLY A 1 238 ? 8.726 13.070 -19.836 1.00 96.38 238 GLY A CA 1
ATOM 1820 C C . GLY A 1 238 ? 7.271 13.489 -19.632 1.00 96.38 238 GLY A C 1
ATOM 1821 O O . GLY A 1 238 ? 6.628 12.970 -18.728 1.00 96.38 238 GLY A O 1
ATOM 1822 N N . TRP A 1 239 ? 6.720 14.327 -20.515 1.00 98.06 239 TRP A N 1
ATOM 1823 C CA . TRP A 1 239 ? 5.303 14.706 -20.473 1.00 98.06 239 TRP A CA 1
ATOM 1824 C C . TRP A 1 239 ? 4.366 13.518 -20.698 1.00 98.06 239 TRP A C 1
ATOM 1826 O O . TRP A 1 239 ? 3.326 13.430 -20.057 1.00 98.06 239 TRP A O 1
ATOM 1836 N N . GLU A 1 240 ? 4.762 12.561 -21.541 1.00 97.38 240 GLU A N 1
ATOM 1837 C CA . GLU A 1 240 ? 4.020 11.303 -21.688 1.00 97.38 240 GLU A CA 1
ATOM 1838 C C . GLU A 1 240 ? 4.055 10.478 -20.392 1.00 97.38 240 GLU A C 1
ATOM 1840 O O . GLU A 1 240 ? 3.074 9.821 -20.068 1.00 97.38 240 GLU A O 1
ATOM 1845 N N . GLY A 1 241 ? 5.138 10.550 -19.611 1.00 96.31 241 GLY A N 1
ATOM 1846 C CA . GLY A 1 241 ? 5.238 9.895 -18.300 1.00 96.31 241 GLY A CA 1
ATOM 1847 C C . GLY A 1 241 ? 4.300 10.515 -17.271 1.00 96.31 241 GLY A C 1
ATOM 1848 O O . GLY A 1 241 ? 3.586 9.792 -16.584 1.00 96.31 241 GLY A O 1
ATOM 1849 N N . PHE A 1 242 ? 4.243 11.847 -17.232 1.00 96.56 242 PHE A N 1
ATOM 1850 C CA . PHE A 1 242 ? 3.279 12.581 -16.414 1.00 96.56 242 PHE A CA 1
ATOM 1851 C C . PHE A 1 242 ? 1.831 12.237 -16.799 1.00 96.56 242 PHE A C 1
ATOM 1853 O O . PHE A 1 242 ? 1.017 11.925 -15.934 1.00 96.56 242 PHE A O 1
ATOM 1860 N N . ALA A 1 243 ? 1.516 12.208 -18.099 1.00 97.31 243 ALA A N 1
ATOM 1861 C CA . ALA A 1 243 ? 0.187 11.834 -18.582 1.00 97.31 243 ALA A CA 1
ATOM 1862 C C . ALA A 1 243 ? -0.189 10.391 -18.199 1.00 97.31 243 ALA A C 1
ATOM 1864 O O . ALA A 1 243 ? -1.305 10.150 -17.747 1.00 97.31 243 ALA A O 1
ATOM 1865 N N . VAL A 1 244 ? 0.744 9.437 -18.321 1.00 96.38 244 VAL A N 1
ATOM 1866 C CA . VAL A 1 244 ? 0.544 8.053 -17.856 1.00 96.38 244 VAL A CA 1
ATOM 1867 C C . VAL A 1 244 ? 0.256 8.020 -16.361 1.00 96.38 244 VAL A C 1
ATOM 1869 O O . VAL A 1 244 ? -0.688 7.353 -15.948 1.00 96.38 244 VAL A O 1
ATOM 1872 N N . GLN A 1 245 ? 1.039 8.739 -15.555 1.00 94.06 245 GLN A N 1
ATOM 1873 C CA . GLN A 1 245 ? 0.847 8.782 -14.109 1.00 94.06 245 GLN A CA 1
ATOM 1874 C C . GLN A 1 245 ? -0.538 9.323 -13.744 1.00 94.06 245 GLN A C 1
ATOM 1876 O O . GLN A 1 245 ? -1.238 8.709 -12.942 1.00 94.06 245 GLN A O 1
ATOM 1881 N N . LEU A 1 246 ? -0.956 10.422 -14.377 1.00 94.75 246 LEU A N 1
ATOM 1882 C CA . LEU A 1 246 ? -2.271 11.023 -14.176 1.00 94.75 246 LEU A CA 1
ATOM 1883 C C . LEU A 1 246 ? -3.397 10.042 -14.534 1.00 94.75 246 LEU A C 1
ATOM 1885 O O . LEU A 1 246 ? -4.291 9.808 -13.725 1.00 94.75 246 LEU A O 1
ATOM 1889 N N . VAL A 1 247 ? -3.341 9.439 -15.726 1.00 95.62 247 VAL A N 1
ATOM 1890 C CA . VAL A 1 247 ? -4.378 8.515 -16.210 1.00 95.62 247 VAL A CA 1
ATOM 1891 C C . VAL A 1 247 ? -4.469 7.278 -15.322 1.00 95.62 247 VAL A C 1
ATOM 1893 O O . VAL A 1 247 ? -5.563 6.909 -14.906 1.00 95.62 247 VAL A O 1
ATOM 1896 N N . VAL A 1 248 ? -3.339 6.650 -14.989 1.00 93.56 248 VAL A N 1
ATOM 1897 C CA . VAL A 1 248 ? -3.328 5.473 -14.107 1.00 93.56 248 VAL A CA 1
ATOM 1898 C C . VAL A 1 248 ? -3.792 5.838 -12.697 1.00 93.56 248 VAL A C 1
ATOM 1900 O O . VAL A 1 248 ? -4.515 5.057 -12.090 1.00 93.56 248 VAL A O 1
ATOM 1903 N N . GLY A 1 249 ? -3.438 7.022 -12.189 1.00 88.19 249 GLY A N 1
ATOM 1904 C CA . GLY A 1 249 ? -3.917 7.520 -10.900 1.00 88.19 249 GLY A CA 1
ATOM 1905 C C . GLY A 1 249 ? -5.437 7.688 -10.865 1.00 88.19 249 GLY A C 1
ATOM 1906 O O . GLY A 1 249 ? -6.085 7.192 -9.947 1.00 88.19 249 GLY A O 1
ATOM 1907 N N . ILE A 1 250 ? -6.016 8.315 -11.896 1.00 91.88 250 ILE A N 1
ATOM 1908 C CA . ILE A 1 250 ? -7.471 8.488 -12.032 1.00 91.88 250 ILE A CA 1
ATOM 1909 C C . ILE A 1 250 ? -8.164 7.127 -12.133 1.00 91.88 250 ILE A C 1
ATOM 1911 O O . ILE A 1 250 ? -9.084 6.849 -11.368 1.00 91.88 250 ILE A O 1
ATOM 1915 N N . LEU A 1 251 ? -7.714 6.261 -13.045 1.00 93.12 251 LEU A N 1
ATOM 1916 C CA . LEU A 1 251 ? -8.312 4.938 -13.238 1.00 93.12 251 LEU A CA 1
ATOM 1917 C C . LEU A 1 251 ? -8.186 4.067 -11.984 1.00 93.12 251 LEU A C 1
ATOM 1919 O O . LEU A 1 251 ? -9.132 3.368 -11.634 1.00 93.12 251 LEU A O 1
ATOM 1923 N N . GLY A 1 252 ? -7.050 4.133 -11.289 1.00 87.31 252 GLY A N 1
ATOM 1924 C CA . GLY A 1 252 ? -6.830 3.431 -10.028 1.00 87.31 252 GLY A CA 1
ATOM 1925 C C . GLY A 1 252 ? -7.762 3.919 -8.921 1.00 87.31 252 GLY A C 1
ATOM 1926 O O . GLY A 1 252 ? -8.356 3.098 -8.228 1.00 87.31 252 GLY A O 1
ATOM 1927 N N . GLY A 1 253 ? -7.952 5.236 -8.794 1.00 85.81 253 GLY A N 1
ATOM 1928 C CA . GLY A 1 253 ? -8.900 5.818 -7.841 1.00 85.81 253 GLY A CA 1
ATOM 1929 C C . GLY A 1 253 ? -10.348 5.416 -8.131 1.00 85.81 253 GLY A C 1
ATOM 1930 O O . GLY A 1 253 ? -11.067 5.012 -7.220 1.00 85.81 253 GLY A O 1
ATOM 1931 N N . LEU A 1 254 ? -10.761 5.447 -9.402 1.00 89.44 254 LEU A N 1
ATOM 1932 C CA . LEU A 1 254 ? -12.095 5.000 -9.819 1.00 89.44 254 LEU A CA 1
ATOM 1933 C C . LEU A 1 254 ? -12.309 3.507 -9.550 1.00 89.44 254 LEU A C 1
ATOM 1935 O O . LEU A 1 254 ? -13.349 3.126 -9.022 1.00 89.44 254 LEU A O 1
ATOM 1939 N N . ALA A 1 255 ? -11.321 2.668 -9.867 1.00 87.50 255 ALA A N 1
ATOM 1940 C CA . ALA A 1 255 ? -11.387 1.238 -9.589 1.00 87.50 255 ALA A CA 1
ATOM 1941 C C . ALA A 1 255 ? -11.478 0.958 -8.082 1.00 87.50 255 ALA A C 1
ATOM 1943 O O . ALA A 1 255 ? -12.281 0.129 -7.667 1.00 87.50 255 ALA A O 1
ATOM 1944 N N . ALA A 1 256 ? -10.707 1.671 -7.256 1.00 82.62 256 ALA A N 1
ATOM 1945 C CA . ALA A 1 256 ? -10.774 1.542 -5.802 1.00 82.62 256 ALA A CA 1
ATOM 1946 C C . ALA A 1 256 ? -12.146 1.960 -5.249 1.00 82.62 256 ALA A C 1
ATOM 1948 O O . ALA A 1 256 ? -12.700 1.259 -4.403 1.00 82.62 256 ALA A O 1
ATOM 1949 N N . ALA A 1 257 ? -12.717 3.056 -5.756 1.00 81.94 257 ALA A N 1
ATOM 1950 C CA . ALA A 1 257 ? -14.055 3.500 -5.378 1.00 81.94 257 ALA A CA 1
ATOM 1951 C C . ALA A 1 257 ? -15.131 2.472 -5.763 1.00 81.94 257 ALA A C 1
ATOM 1953 O O . ALA A 1 257 ? -16.027 2.195 -4.971 1.00 81.94 257 ALA A O 1
ATOM 1954 N N . GLU A 1 258 ? -15.033 1.872 -6.950 1.00 86.25 258 GLU A N 1
ATOM 1955 C CA . GLU A 1 258 ? -15.987 0.853 -7.393 1.00 86.25 258 GLU A CA 1
ATOM 1956 C C . GLU A 1 258 ? -15.859 -0.446 -6.591 1.00 86.25 258 GLU A C 1
ATOM 1958 O O . GLU A 1 258 ? -16.865 -1.011 -6.174 1.00 86.25 258 GLU A O 1
ATOM 1963 N N . VAL A 1 259 ? -14.632 -0.889 -6.295 1.00 82.69 259 VAL A N 1
ATOM 1964 C CA . VAL A 1 259 ? -14.405 -2.034 -5.401 1.00 82.69 259 VAL A CA 1
ATOM 1965 C C . VAL A 1 259 ? -15.016 -1.763 -4.031 1.00 82.69 259 VAL A C 1
ATOM 1967 O O . VAL A 1 259 ? -15.753 -2.608 -3.539 1.00 82.69 259 VAL A O 1
ATOM 1970 N N . SER A 1 260 ? -14.780 -0.579 -3.458 1.00 75.50 260 SER A N 1
ATOM 1971 C CA . SER A 1 260 ? -15.354 -0.179 -2.169 1.00 75.50 260 SER A CA 1
ATOM 1972 C C . SER A 1 260 ? -16.886 -0.242 -2.182 1.00 75.50 260 SER A C 1
ATOM 1974 O O . SER A 1 260 ? -17.479 -0.835 -1.279 1.00 75.50 260 SER A O 1
ATOM 1976 N N . ARG A 1 261 ? -17.529 0.259 -3.247 1.00 77.94 261 ARG A N 1
ATOM 1977 C CA . ARG A 1 261 ? -18.986 0.154 -3.434 1.00 77.94 261 ARG A CA 1
ATOM 1978 C C . ARG A 1 261 ? -19.464 -1.295 -3.488 1.00 77.94 261 ARG A C 1
ATOM 1980 O O . ARG A 1 261 ? -20.429 -1.639 -2.810 1.00 77.94 261 ARG A O 1
ATOM 1987 N N . LEU A 1 262 ? -18.801 -2.145 -4.274 1.00 84.06 262 LEU A N 1
ATOM 1988 C CA . LEU A 1 262 ? -19.180 -3.552 -4.443 1.00 84.06 262 LEU A CA 1
ATOM 1989 C C . LEU A 1 262 ? -18.972 -4.379 -3.170 1.00 84.06 262 LEU A C 1
ATOM 1991 O O . LEU A 1 262 ? -19.725 -5.319 -2.926 1.00 84.06 262 LEU A O 1
ATOM 1995 N N . THR A 1 263 ? -17.984 -4.032 -2.343 1.00 78.75 263 THR A N 1
ATOM 1996 C CA . THR A 1 263 ? -17.733 -4.696 -1.057 1.00 78.75 263 THR A CA 1
ATOM 1997 C C . THR A 1 263 ? -18.589 -4.150 0.087 1.00 78.75 263 THR A C 1
ATOM 1999 O O . THR A 1 263 ? -18.417 -4.584 1.221 1.00 78.75 263 THR A O 1
ATOM 2002 N N . GLY A 1 264 ? -19.509 -3.216 -0.183 1.00 67.31 264 GLY A N 1
ATOM 2003 C CA . GLY A 1 264 ? -20.380 -2.631 0.838 1.00 67.31 264 GLY A CA 1
ATOM 2004 C C . GLY A 1 264 ? -19.683 -1.627 1.759 1.00 67.31 264 GLY A C 1
ATOM 2005 O O . GLY A 1 264 ? -20.212 -1.327 2.825 1.00 67.31 264 GLY A O 1
ATOM 2006 N N . GLY A 1 265 ? -18.524 -1.095 1.359 1.00 61.06 265 GLY A N 1
ATOM 2007 C CA . GLY A 1 265 ? -17.924 0.059 2.018 1.00 61.06 265 GLY A CA 1
ATOM 2008 C C . GLY A 1 265 ? -18.836 1.260 1.802 1.00 61.06 265 GLY A C 1
ATOM 2009 O O . GLY A 1 265 ? -18.948 1.779 0.688 1.00 61.06 265 GLY A O 1
ATOM 2010 N N . VAL A 1 266 ? -19.559 1.663 2.843 1.00 47.12 266 VAL A N 1
ATOM 2011 C CA . VAL A 1 266 ? -20.434 2.829 2.772 1.00 47.12 266 VAL A CA 1
ATOM 2012 C C . VAL A 1 266 ? -19.535 4.059 2.721 1.00 47.12 266 VAL A C 1
ATOM 2014 O O . VAL A 1 266 ? -19.000 4.497 3.733 1.00 47.12 266 VAL A O 1
ATOM 2017 N N . VAL A 1 267 ? -19.386 4.654 1.538 1.00 44.94 267 VAL A N 1
ATOM 2018 C CA . VAL A 1 267 ? -18.874 6.023 1.423 1.00 44.94 267 VAL A CA 1
ATOM 2019 C C . VAL A 1 267 ? -19.958 6.930 1.995 1.00 44.94 267 VAL A C 1
ATOM 2021 O O . VAL A 1 267 ? -20.850 7.364 1.271 1.00 44.94 267 VAL A O 1
ATOM 2024 N N . ILE A 1 268 ? -19.942 7.150 3.310 1.00 38.72 268 ILE A N 1
ATOM 2025 C CA . ILE A 1 268 ? -20.833 8.109 3.960 1.00 38.72 268 ILE A CA 1
ATOM 2026 C C . ILE A 1 268 ? -20.363 9.498 3.507 1.00 38.72 268 ILE A C 1
ATOM 2028 O O . ILE A 1 268 ? -19.250 9.894 3.869 1.00 38.72 268 ILE A O 1
ATOM 2032 N N . PRO A 1 269 ? -21.147 10.250 2.708 1.00 32.72 269 PRO A N 1
ATOM 2033 C CA . PRO A 1 269 ? -20.833 11.648 2.468 1.00 32.72 269 PRO A CA 1
ATOM 2034 C C . PRO A 1 269 ? -20.878 12.367 3.819 1.00 32.72 269 PRO A C 1
ATOM 2036 O O . PRO A 1 269 ? -21.929 12.433 4.457 1.00 32.72 269 PRO A O 1
ATOM 2039 N N . ARG A 1 270 ? -19.723 12.847 4.287 1.00 35.34 270 ARG A N 1
ATOM 2040 C CA . ARG A 1 270 ? -19.665 13.704 5.474 1.00 35.34 270 ARG A CA 1
ATOM 2041 C C . ARG A 1 270 ? -20.162 15.104 5.067 1.00 35.34 270 ARG A C 1
ATOM 2043 O O . ARG A 1 270 ? -19.738 15.571 4.007 1.00 35.34 270 ARG A O 1
ATOM 2050 N N . PRO A 1 271 ? -21.087 15.717 5.827 1.00 33.22 271 PRO A N 1
ATOM 2051 C CA . PRO A 1 271 ? -21.489 17.107 5.618 1.00 33.22 271 PRO A CA 1
ATOM 2052 C C . PRO A 1 271 ? -20.334 18.082 5.874 1.00 33.22 271 PRO A C 1
ATOM 2054 O O . PRO A 1 271 ? -19.420 17.731 6.657 1.00 33.22 271 PRO A O 1
#

pLDDT: mean 82.73, std 15.63, range [32.72, 98.06]

Foldseek 3Di:
DDDDDDDDDPPPPPPPPDPPPVVVVVVCLVPVLLVLLCVLVVLLVVLVVLCQQLQAAADAPVVLVVCLVVVFWQAKFKFFQQDPPQFAPPPDDRCSPDGQADQQRHGDDDDPPRHDIWMWTAGPDSGNRIYTHPDVPDPRVVSSVSCVVSVRGHDPDPPDRDCVSVVSVVVSLVSLLCCLPVNDQAAQAGSLLLVLLCPAGSRVSSNCCSVRGRVPGDDDDPPDPVDDCPDDDDHHYNVNSNVVRVVNSVVSRVVSVVVCVVVVVPPPPDD

Sequence (271 aa):
MVGEPGTPQLTHTAVSRAPAPRDRRARVRRVGRPLLAALLIGGWLAWATVTYVTQAREVSVKQFTTDLEAGDIVAFRAVSNVRGGYGRWAEDPIDYDIPATDASGRLLPPVEDAGSITVMYWTDNPIGRIRIVDDYSVPVEERIAALHQADVPPNTALDGPSDAGQAVALALGLVTLLAIIGGPVPTRGTRWFWFWVLGLLWGWGVVAYAVGELLRPRAPEAVGAESGAVPRRRRWSGWEGFAVQLVVGILGGLAAAEVSRLTGGVVIPRP

Secondary structure (DSSP, 8-state):
-PPPPPPP---------PPPTHHHHHHHHHHHHHHHHHHHHHHHHHHHHHHHHHS-EEE-HHHHHHHHHHT-EEEEEEE------TT-TTS------SBSB-TTSPBPPPPTT----EEEEEES-SSS-EEEE---SS-HHHHHHHHHHTTPPB--S---S-THHHHHHHHHHHHHHHHHHHSSPPSSB-HHHHHHHHTSGGGHHHHHHIIIIIISPPPPP-TT--SS-----PPBPHHHHHHHHHHHHHHHHHHHHHHHHHTT-------

Radius of gyration: 30.43 Å; chains: 1; bounding box: 94×36×100 Å

Organism: NCBI:txid2730921